Protein AF-0000000081274348 (afdb_homodimer)

Radius of gyration: 19.81 Å; Cα contacts (8 Å, |Δi|>4): 554; chains: 2; bounding box: 50×64×46 Å

Sequence (286 aa):
MADVTTVADDEARIRALIQEWADAVRAKDVNAVMRHYAPDVVVFDVMPPLFVKGAEPYRCNWQDWFDALEGPADFQFVDLHLAVSGDLAYCFSVNRLRARYRDGTKHDAQTRATVCWRKIGGRWLVVHEHASVPMPVPEHAGAMADVTTVADDEARIRALIQEWADAVRAKDVNAVMRHYAPDVVVFDVMPPLFVKGAEPYRCNWQDWFDALEGPADFQFVDLHLAVSGDLAYCFSVNRLRARYRDGTKHDAQTRATVCWRKIGGRWLVVHEHASVPMPVPEHAGA

InterPro domains:
  IPR032710 NTF2-like domain superfamily [SSF54427] (7-134)
  IPR037401 SnoaL-like domain [PF13474] (14-136)

Foldseek 3Di:
DPPPQDQVNVVVVVVVLVVQLQVCQQQLPLVSNLVQADQQAKECDADDDRIDTGSVVVSVVSNVVSVFFPHGKDKDFPDKDKDDDDFKIKMKTKMWIWTAGPVGDTDTDIKIKMWIWGQDPNDIHTRYMYIHDDDDDPPPPDD/DPPPQDQVNVVVVVVVLVVQLQVCQQQLPLVSNLVQADQQAKECDADDDNIDTGSVVVSVVSNVVSVFFPHGKDKDFPDKDKDDDDFKIKMKTKMWIWTAGPVGDTDTDIKIKMWIWGQDPNDIHTRYMYIHDDDDDPPPPDD

Solvent-accessible surface area (backbone atoms only — not comparable to full-atom values): 15265 Å² total; per-residue (Å²): 122,83,77,80,74,48,66,68,53,50,46,53,49,51,54,49,50,51,50,51,37,52,52,19,51,30,66,61,34,60,70,61,39,54,70,44,46,32,69,74,16,40,30,32,44,42,50,67,55,82,58,42,71,23,39,65,64,46,48,51,55,53,47,54,53,51,67,46,34,66,58,65,43,44,74,42,80,75,44,79,46,77,51,66,28,83,50,33,33,41,34,39,31,39,32,40,40,35,40,42,32,67,89,66,52,76,45,78,46,69,37,39,38,40,38,35,33,36,53,56,94,86,35,79,24,32,46,32,38,39,34,33,52,49,49,82,70,79,76,73,77,76,129,123,85,76,79,76,47,66,68,53,51,46,54,50,49,53,49,51,52,51,52,38,51,52,19,52,30,67,61,34,61,71,62,40,54,72,45,46,33,70,74,16,39,31,31,44,42,51,67,55,83,58,42,71,22,41,67,65,46,48,51,55,52,47,54,52,51,67,45,34,65,58,64,42,43,73,42,80,75,43,78,47,78,49,66,28,83,51,33,32,39,33,39,30,39,30,38,42,35,38,43,32,67,89,66,52,75,44,79,45,69,37,40,38,38,38,34,35,36,53,55,95,89,36,79,24,33,47,33,40,39,34,33,52,48,50,84,70,78,77,73,75,76,130

Nearest PDB structures (foldseek):
  3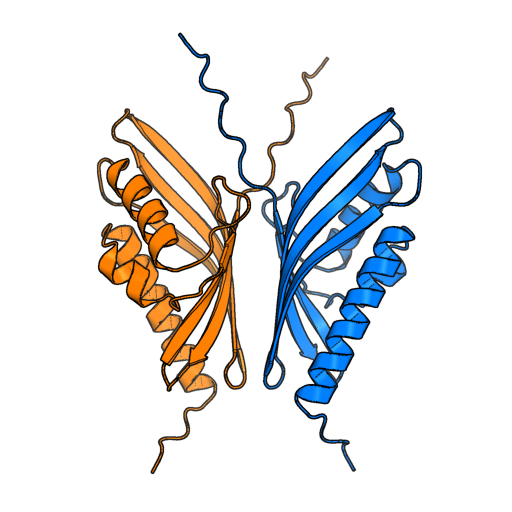f7s-assembly1_A-2  TM=9.231E-01  e=1.515E-13  Pseudomonas putida KT2440
  5ig4-assembly1_F  TM=8.105E-01  e=2.499E-10  Nematostella vectensis
  6of8-assembly1_D-2  TM=8.071E-01  e=8.334E-10  Homo sapiens
  2w2c-assembly1_L  TM=7.654E-01  e=1.126E-09  Homo sapiens
  8uso-assembly1_C  TM=7.515E-01  e=1.617E-09  Homo sapiens

Structure (mmCIF, N/CA/C/O backbone):
data_AF-0000000081274348-model_v1
#
loop_
_entity.id
_entity.type
_entity.pdbx_description
1 polymer 'Ketosteroid isomerase-like protein'
#
loop_
_atom_site.group_PDB
_atom_site.id
_atom_site.type_symbol
_atom_site.label_atom_id
_atom_site.label_alt_id
_atom_site.label_comp_id
_atom_site.label_asym_id
_atom_site.label_entity_id
_atom_site.label_seq_id
_atom_site.pdbx_PDB_ins_code
_atom_site.Cartn_x
_atom_site.Cartn_y
_atom_site.Cartn_z
_atom_site.occupancy
_atom_site.B_iso_or_equiv
_atom_site.auth_seq_id
_atom_site.auth_comp_id
_atom_site.auth_asym_id
_atom_site.auth_atom_id
_atom_site.pdbx_PDB_model_num
ATOM 1 N N . MET A 1 1 ? 11.828 -30.297 -19.594 1 40.38 1 MET A N 1
ATOM 2 C CA . MET A 1 1 ? 10.641 -30.359 -18.75 1 40.38 1 MET A CA 1
ATOM 3 C C . MET A 1 1 ? 10.352 -29.016 -18.094 1 40.38 1 MET A C 1
ATOM 5 O O . MET A 1 1 ? 11.258 -28.375 -17.562 1 40.38 1 MET A O 1
ATOM 9 N N . ALA A 1 2 ? 9.523 -28.281 -18.625 1 49.69 2 ALA A N 1
ATOM 10 C CA . ALA A 1 2 ? 9.273 -26.938 -18.109 1 49.69 2 ALA A CA 1
ATOM 11 C C . ALA A 1 2 ? 9.195 -26.938 -16.578 1 49.69 2 ALA A C 1
ATOM 13 O O . ALA A 1 2 ? 8.422 -27.703 -16 1 49.69 2 ALA A O 1
ATOM 14 N N . ASP A 1 3 ? 10.227 -26.812 -15.883 1 53.28 3 ASP A N 1
ATOM 15 C CA . ASP A 1 3 ? 10.344 -27 -14.438 1 53.28 3 ASP A CA 1
ATOM 16 C C . ASP A 1 3 ? 9.203 -26.297 -13.703 1 53.28 3 ASP A C 1
ATOM 18 O O . ASP A 1 3 ? 9.039 -25.078 -13.812 1 53.28 3 ASP A O 1
ATOM 22 N N . VAL A 1 4 ? 8.109 -27.078 -13.469 1 65.62 4 VAL A N 1
ATOM 23 C CA . VAL A 1 4 ? 6.945 -26.641 -12.711 1 65.62 4 VAL A CA 1
ATOM 24 C C . VAL A 1 4 ? 7.387 -26.094 -11.352 1 65.62 4 VAL A C 1
ATOM 26 O O . VAL A 1 4 ? 7.984 -26.812 -10.547 1 65.62 4 VAL A O 1
ATOM 29 N N . THR A 1 5 ? 7.566 -24.797 -11.242 1 77.31 5 THR A N 1
ATOM 30 C CA . THR A 1 5 ? 7.895 -24.156 -9.977 1 77.31 5 THR A CA 1
ATOM 31 C C . THR A 1 5 ? 6.711 -24.219 -9.016 1 77.31 5 THR A C 1
ATOM 33 O O . THR A 1 5 ? 5.566 -24 -9.406 1 77.31 5 THR A O 1
ATOM 36 N N . THR A 1 6 ? 7.016 -24.766 -7.824 1 87.06 6 THR A N 1
ATOM 37 C CA . THR A 1 6 ? 6.012 -24.844 -6.773 1 87.06 6 THR A CA 1
ATOM 38 C C . THR A 1 6 ? 5.855 -23.484 -6.082 1 87.06 6 THR A C 1
ATOM 40 O O . THR A 1 6 ? 6.672 -22.578 -6.277 1 87.06 6 THR A O 1
ATOM 43 N N . VAL A 1 7 ? 4.797 -23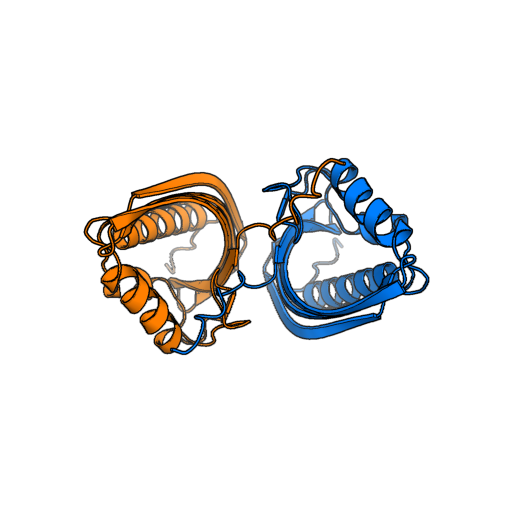.438 -5.32 1 90.31 7 VAL A N 1
ATOM 44 C CA . VAL A 1 7 ? 4.562 -22.234 -4.527 1 90.31 7 VAL A CA 1
ATOM 45 C C . VAL A 1 7 ? 5.73 -22 -3.572 1 90.31 7 VAL A C 1
ATOM 47 O O . VAL A 1 7 ? 6.16 -20.859 -3.365 1 90.31 7 VAL A O 1
ATOM 50 N N . ALA A 1 8 ? 6.27 -23.047 -2.986 1 92.19 8 ALA A N 1
ATOM 51 C CA . ALA A 1 8 ? 7.41 -22.953 -2.078 1 92.19 8 ALA A CA 1
ATOM 52 C C . ALA A 1 8 ? 8.641 -22.422 -2.803 1 92.19 8 ALA A C 1
ATOM 54 O O . ALA A 1 8 ? 9.406 -21.625 -2.242 1 92.19 8 ALA A O 1
ATOM 55 N N . ASP A 1 9 ? 8.805 -22.875 -4.016 1 94.81 9 ASP A N 1
ATOM 56 C CA . ASP A 1 9 ? 9.914 -22.375 -4.824 1 94.81 9 ASP A CA 1
ATOM 57 C C . ASP A 1 9 ? 9.766 -20.891 -5.125 1 94.81 9 ASP A C 1
ATOM 59 O O . ASP A 1 9 ? 10.734 -20.141 -5.023 1 94.81 9 ASP A O 1
ATOM 63 N N . ASP A 1 10 ? 8.602 -20.562 -5.512 1 96.5 10 ASP A N 1
ATOM 64 C CA . ASP A 1 10 ? 8.32 -19.156 -5.828 1 96.5 10 ASP A CA 1
ATOM 65 C C . ASP A 1 10 ? 8.492 -18.266 -4.598 1 96.5 10 ASP A C 1
ATOM 67 O O . ASP A 1 10 ? 9.055 -17.172 -4.691 1 96.5 10 ASP A O 1
ATOM 71 N N . GLU A 1 11 ? 8.008 -18.734 -3.453 1 96.94 11 GLU A N 1
ATOM 72 C CA . GLU A 1 11 ? 8.164 -18 -2.209 1 96.94 11 GLU A CA 1
ATOM 73 C C . GLU A 1 11 ? 9.641 -17.781 -1.873 1 96.94 11 GLU A C 1
ATOM 75 O O . GLU A 1 11 ? 10.047 -16.688 -1.515 1 96.94 11 GLU A O 1
ATOM 80 N N . ALA A 1 12 ? 10.414 -18.812 -1.948 1 97.25 12 ALA A N 1
ATOM 81 C CA . ALA A 1 12 ? 11.844 -18.719 -1.68 1 97.25 12 ALA A CA 1
ATOM 82 C C . ALA A 1 12 ? 12.516 -17.734 -2.635 1 97.25 12 ALA A C 1
ATOM 84 O O . ALA A 1 12 ? 13.375 -16.953 -2.225 1 97.25 12 ALA A O 1
ATOM 85 N N . ARG A 1 13 ? 12.109 -17.828 -3.867 1 97.5 13 ARG A N 1
ATOM 86 C CA . ARG A 1 13 ? 12.688 -16.938 -4.867 1 97.5 13 ARG A CA 1
ATOM 87 C C . ARG A 1 13 ? 12.352 -15.477 -4.566 1 97.5 13 ARG A C 1
ATOM 89 O O . ARG A 1 13 ? 13.227 -14.609 -4.621 1 97.5 13 ARG A O 1
ATOM 96 N N . ILE A 1 14 ? 11.141 -15.188 -4.234 1 98.38 14 ILE A N 1
ATOM 97 C CA . ILE A 1 14 ? 10.719 -13.82 -3.965 1 98.38 14 ILE A CA 1
ATOM 98 C C . ILE A 1 14 ? 11.406 -13.305 -2.699 1 98.38 14 ILE A C 1
ATOM 100 O O . ILE A 1 14 ? 11.836 -12.156 -2.643 1 98.38 14 ILE A O 1
ATOM 104 N N . ARG A 1 15 ? 11.531 -14.172 -1.683 1 97.94 15 ARG A N 1
ATOM 105 C CA . ARG A 1 15 ? 12.242 -13.773 -0.477 1 97.94 15 ARG A CA 1
ATOM 106 C C . ARG A 1 15 ? 13.695 -13.406 -0.795 1 97.94 15 ARG A C 1
ATOM 108 O O . ARG A 1 15 ? 14.227 -12.445 -0.25 1 97.94 15 ARG A O 1
ATOM 115 N N . ALA A 1 16 ? 14.297 -14.172 -1.683 1 98.19 16 ALA A N 1
ATOM 116 C CA . ALA A 1 16 ? 15.656 -13.859 -2.113 1 98.19 16 ALA A CA 1
ATOM 117 C C . ALA A 1 16 ? 15.711 -12.523 -2.848 1 98.19 16 ALA A C 1
ATOM 119 O O . ALA A 1 16 ? 16.625 -11.719 -2.631 1 98.19 16 ALA A O 1
ATOM 120 N N . LEU A 1 17 ? 14.766 -12.289 -3.695 1 98.62 17 LEU A N 1
ATOM 121 C CA . LEU A 1 17 ? 14.695 -11.031 -4.441 1 98.62 17 LEU A CA 1
ATOM 122 C C . LEU A 1 17 ? 14.492 -9.852 -3.504 1 98.62 17 LEU A C 1
ATOM 124 O O . LEU A 1 17 ? 15.07 -8.781 -3.717 1 98.62 17 LEU A O 1
ATOM 128 N N . ILE A 1 18 ? 13.688 -10.055 -2.482 1 98.44 18 ILE A N 1
ATOM 129 C CA . ILE A 1 18 ? 13.453 -9.016 -1.481 1 98.44 18 ILE A CA 1
ATOM 130 C C . ILE A 1 18 ? 14.766 -8.68 -0.781 1 98.44 18 ILE A C 1
ATOM 132 O O . ILE A 1 18 ? 15.102 -7.504 -0.604 1 98.44 18 ILE A O 1
ATOM 136 N N . GLN A 1 19 ? 15.5 -9.656 -0.425 1 97.75 19 GLN A N 1
ATOM 137 C CA . GLN A 1 19 ? 16.781 -9.438 0.237 1 97.75 19 GLN A CA 1
ATOM 138 C C . GLN A 1 19 ? 17.781 -8.766 -0.703 1 97.75 19 GLN A C 1
ATOM 140 O O . GLN A 1 19 ? 18.531 -7.879 -0.291 1 97.75 19 GLN A O 1
ATOM 145 N N . GLU A 1 20 ? 17.797 -9.219 -1.943 1 98.44 20 GLU A N 1
ATOM 146 C CA . GLU A 1 20 ? 18.641 -8.586 -2.941 1 98.44 20 GLU A CA 1
ATOM 147 C C . GLU A 1 20 ? 18.312 -7.102 -3.082 1 98.44 20 GLU A C 1
ATOM 149 O O . GLU A 1 20 ? 19.219 -6.27 -3.221 1 98.44 20 GLU A O 1
ATOM 154 N N . TRP A 1 21 ? 17.078 -6.785 -3.115 1 98.5 21 TRP A N 1
ATOM 155 C CA . TRP A 1 21 ? 16.625 -5.398 -3.197 1 98.5 21 TRP A CA 1
ATOM 156 C C . TRP A 1 21 ? 17.141 -4.59 -2.008 1 98.5 21 TRP A C 1
ATOM 158 O O . TRP A 1 21 ? 17.672 -3.492 -2.18 1 98.5 21 TRP A O 1
ATOM 168 N N . ALA A 1 22 ? 17 -5.117 -0.788 1 97.75 22 ALA A N 1
ATOM 169 C CA . ALA A 1 22 ? 17.438 -4.422 0.416 1 97.75 22 ALA A CA 1
ATOM 170 C C . ALA A 1 22 ? 18.953 -4.195 0.389 1 97.75 22 ALA A C 1
ATOM 172 O O . ALA A 1 22 ? 19.438 -3.127 0.775 1 97.75 22 ALA A O 1
ATOM 173 N N . ASP A 1 23 ? 19.641 -5.199 -0.05 1 97.94 23 ASP A N 1
ATOM 174 C CA . ASP A 1 23 ? 21.078 -5.074 -0.168 1 97.94 23 ASP A CA 1
ATOM 175 C C . ASP A 1 23 ? 21.453 -3.971 -1.154 1 97.94 23 ASP A C 1
ATOM 177 O O . ASP A 1 23 ? 22.406 -3.215 -0.916 1 97.94 23 ASP A O 1
ATOM 181 N N . ALA A 1 24 ? 20.766 -3.92 -2.27 1 98.12 24 ALA A N 1
ATOM 182 C CA . ALA A 1 24 ? 21 -2.885 -3.27 1 98.12 24 ALA A CA 1
ATOM 183 C C . ALA A 1 24 ? 20.734 -1.495 -2.695 1 98.12 24 ALA A C 1
ATOM 185 O O . ALA A 1 24 ? 21.469 -0.55 -2.973 1 98.12 24 ALA A O 1
ATOM 186 N N . VAL A 1 25 ? 19.703 -1.347 -1.911 1 97.44 25 VAL A N 1
ATOM 187 C CA . VAL A 1 25 ? 19.359 -0.082 -1.267 1 97.44 25 VAL A CA 1
ATOM 188 C C . VAL A 1 25 ? 20.469 0.319 -0.296 1 97.44 25 VAL A C 1
ATOM 190 O O . VAL A 1 25 ? 20.938 1.461 -0.314 1 97.44 25 VAL A O 1
ATOM 193 N N . ARG A 1 26 ? 20.875 -0.605 0.513 1 97 26 ARG A N 1
ATOM 194 C CA . ARG A 1 26 ? 21.938 -0.334 1.483 1 97 26 ARG A CA 1
ATOM 195 C C . ARG A 1 26 ? 23.219 0.088 0.788 1 97 26 ARG A C 1
ATOM 197 O O . ARG A 1 26 ? 23.953 0.935 1.296 1 97 26 ARG A O 1
ATOM 204 N N . ALA A 1 27 ? 23.484 -0.4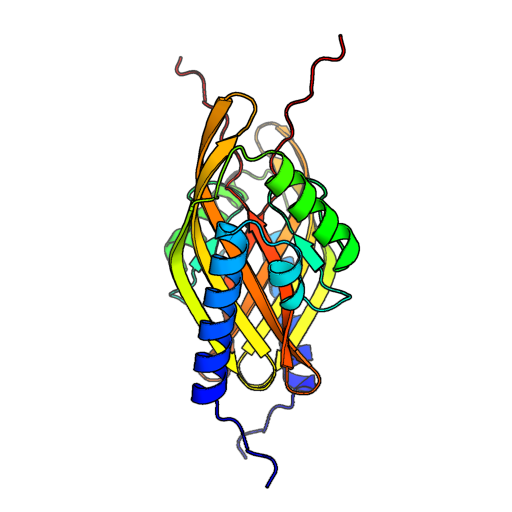32 -0.354 1 96.44 27 ALA A N 1
ATOM 205 C CA . ALA A 1 27 ? 24.688 -0.158 -1.124 1 96.44 27 ALA A CA 1
ATOM 206 C C . ALA A 1 27 ? 24.516 1.085 -1.993 1 96.44 27 ALA A C 1
ATOM 208 O O . ALA A 1 27 ? 25.453 1.508 -2.674 1 96.44 27 ALA A O 1
ATOM 209 N N . LYS A 1 28 ? 23.344 1.592 -2.043 1 96.69 28 LYS A N 1
ATOM 210 C CA . LYS A 1 28 ? 23 2.725 -2.895 1 96.69 28 LYS A CA 1
ATOM 211 C C . LYS A 1 28 ? 23.281 2.418 -4.363 1 96.69 28 LYS A C 1
ATOM 213 O O . LYS A 1 28 ? 23.859 3.244 -5.074 1 96.69 28 LYS A O 1
ATOM 218 N N . ASP A 1 29 ? 22.984 1.235 -4.75 1 97.62 29 ASP A N 1
ATOM 219 C CA . ASP A 1 29 ? 23.156 0.79 -6.129 1 97.62 29 ASP A CA 1
ATOM 220 C C . ASP A 1 29 ? 21.828 0.871 -6.895 1 97.62 29 ASP A C 1
ATOM 222 O O . ASP A 1 29 ? 21.078 -0.099 -6.938 1 97.62 29 ASP A O 1
ATOM 226 N N . VAL A 1 30 ? 21.672 1.986 -7.582 1 98.06 30 VAL A N 1
ATOM 227 C CA . VAL A 1 30 ? 20.375 2.258 -8.211 1 98.06 30 VAL A CA 1
ATOM 228 C C . VAL A 1 30 ? 20.125 1.243 -9.32 1 98.06 30 VAL A C 1
ATOM 230 O O . VAL A 1 30 ? 18.984 0.827 -9.547 1 98.06 30 VAL A O 1
ATOM 233 N N . ASN A 1 31 ? 21.109 0.865 -10.047 1 98.31 31 ASN A N 1
ATOM 234 C CA . ASN A 1 31 ? 20.938 -0.137 -11.094 1 98.31 31 ASN A CA 1
ATOM 235 C C . ASN A 1 31 ? 20.422 -1.456 -10.531 1 98.31 31 ASN A C 1
ATOM 237 O O . ASN A 1 31 ? 19.516 -2.061 -11.086 1 98.31 31 ASN A O 1
ATOM 241 N N . ALA A 1 32 ? 20.984 -1.911 -9.477 1 98.38 32 ALA A N 1
ATOM 242 C CA . ALA A 1 32 ? 20.562 -3.158 -8.844 1 98.38 32 ALA A CA 1
ATOM 243 C C . ALA A 1 32 ? 19.141 -3.045 -8.289 1 98.38 32 ALA A C 1
ATOM 245 O O . ALA A 1 32 ? 18.375 -3.998 -8.367 1 98.38 32 ALA A O 1
ATOM 246 N N . VAL A 1 33 ? 18.828 -1.881 -7.73 1 98.56 33 VAL A N 1
ATOM 247 C CA . VAL A 1 33 ? 17.469 -1.652 -7.219 1 98.56 33 VAL A CA 1
ATOM 248 C C . VAL A 1 33 ? 16.469 -1.779 -8.352 1 98.56 33 VAL A C 1
ATOM 250 O O . VAL A 1 33 ? 15.469 -2.498 -8.227 1 98.56 33 VAL A O 1
ATOM 253 N N . MET A 1 34 ? 16.766 -1.188 -9.469 1 98.56 34 MET A N 1
ATOM 254 C CA . MET A 1 34 ? 15.773 -1.021 -10.531 1 98.56 34 MET A CA 1
ATOM 255 C C . MET A 1 34 ? 15.547 -2.336 -11.266 1 98.56 34 MET A C 1
ATOM 257 O O . MET A 1 34 ? 14.547 -2.484 -11.977 1 98.56 34 MET A O 1
ATOM 261 N N . ARG A 1 35 ? 16.375 -3.355 -11.117 1 97.94 35 ARG A N 1
ATOM 262 C CA . ARG A 1 35 ? 16.219 -4.656 -11.766 1 97.94 35 ARG A CA 1
ATOM 263 C C . ARG A 1 35 ? 14.984 -5.387 -11.258 1 97.94 35 ARG A C 1
ATOM 265 O O . ARG A 1 35 ? 14.539 -6.363 -11.867 1 97.94 35 ARG A O 1
ATOM 272 N N . HIS A 1 36 ? 14.492 -4.93 -10.203 1 98.62 36 HIS A N 1
ATOM 273 C CA . HIS A 1 36 ? 13.398 -5.641 -9.547 1 98.62 36 HIS A CA 1
ATOM 274 C C . HIS A 1 36 ? 12.047 -5.172 -10.07 1 98.62 36 HIS A C 1
ATOM 276 O O . HIS A 1 36 ? 11.023 -5.812 -9.82 1 98.62 36 HIS A O 1
ATOM 282 N N . TYR A 1 37 ? 12.031 -4.086 -10.844 1 98.81 37 TYR A N 1
ATOM 283 C CA . TYR A 1 37 ? 10.766 -3.453 -11.195 1 98.81 37 TYR A CA 1
ATOM 284 C C . TYR A 1 37 ? 10.406 -3.719 -12.648 1 98.81 37 TYR A C 1
ATOM 286 O O . TYR A 1 37 ? 11.273 -3.713 -13.523 1 98.81 37 TYR A O 1
ATOM 294 N N . ALA A 1 38 ? 9.109 -3.979 -12.914 1 98.75 38 ALA A N 1
ATOM 295 C CA . ALA A 1 38 ? 8.594 -3.988 -14.289 1 98.75 38 ALA A CA 1
ATOM 296 C C . ALA A 1 38 ? 8.711 -2.607 -14.922 1 98.75 38 ALA A C 1
ATOM 298 O O . ALA A 1 38 ? 8.609 -1.589 -14.234 1 98.75 38 ALA A O 1
ATOM 299 N N . PRO A 1 39 ? 8.859 -2.51 -16.25 1 97.94 39 PRO A N 1
ATOM 300 C CA . PRO A 1 39 ? 9.016 -1.215 -16.922 1 97.94 39 PRO A CA 1
ATOM 301 C C . PRO A 1 39 ? 7.828 -0.284 -16.688 1 97.94 39 PRO A C 1
ATOM 303 O O . PRO A 1 39 ? 7.992 0.938 -16.672 1 97.94 39 PRO A O 1
ATOM 306 N N . ASP A 1 40 ? 6.617 -0.813 -16.484 1 97.81 40 ASP A N 1
ATOM 307 C CA . ASP A 1 40 ? 5.41 -0.003 -16.328 1 97.81 40 ASP A CA 1
ATOM 308 C C . ASP A 1 40 ? 4.945 0.028 -14.875 1 97.81 40 ASP A C 1
ATOM 310 O O . ASP A 1 40 ? 3.76 0.22 -14.602 1 97.81 40 ASP A O 1
ATOM 314 N N . VAL A 1 41 ? 5.852 -0.178 -13.961 1 98.56 41 VAL A N 1
ATOM 315 C CA . VAL A 1 41 ? 5.547 -0.178 -12.539 1 98.56 41 VAL A CA 1
ATOM 316 C C . VAL A 1 41 ? 4.816 1.11 -12.164 1 98.56 41 VAL A C 1
ATOM 318 O O . VAL A 1 41 ? 5.094 2.174 -12.727 1 98.56 41 VAL A O 1
ATOM 321 N N . VAL A 1 42 ? 3.846 1.02 -11.297 1 98.69 42 VAL A N 1
ATOM 322 C CA . VAL A 1 42 ? 3.189 2.162 -10.672 1 98.69 42 VAL A CA 1
ATOM 323 C C . VAL A 1 42 ? 3.572 2.234 -9.195 1 98.69 42 VAL A C 1
ATOM 325 O O . VAL A 1 42 ? 3.379 1.272 -8.445 1 98.69 42 VAL A O 1
ATOM 328 N N . VAL A 1 43 ? 4.078 3.402 -8.781 1 98.75 43 VAL A N 1
ATOM 329 C CA . VAL A 1 43 ? 4.625 3.508 -7.43 1 98.75 43 VAL A CA 1
ATOM 330 C C . VAL A 1 43 ? 3.93 4.641 -6.676 1 98.75 43 VAL A C 1
ATOM 332 O O . VAL A 1 43 ? 3.781 5.746 -7.203 1 98.75 43 VAL A O 1
ATOM 335 N N . PHE A 1 44 ? 3.381 4.312 -5.543 1 98.69 44 PHE A N 1
ATOM 336 C CA . PHE A 1 44 ? 2.982 5.285 -4.535 1 98.69 44 PHE A CA 1
ATOM 337 C C . PHE A 1 44 ? 4.109 5.52 -3.533 1 98.69 44 PHE A C 1
ATOM 339 O O . PHE A 1 44 ? 4.191 4.832 -2.514 1 98.69 44 PHE A O 1
ATOM 346 N N . ASP A 1 45 ? 4.973 6.488 -3.799 1 97.88 45 ASP A N 1
ATOM 347 C CA . ASP A 1 45 ? 6.164 6.738 -2.992 1 97.88 45 ASP A CA 1
ATOM 348 C C . ASP A 1 45 ? 5.828 7.574 -1.761 1 97.88 45 ASP A C 1
ATOM 350 O O . ASP A 1 45 ? 4.734 8.141 -1.667 1 97.88 45 ASP A O 1
ATOM 354 N N . VAL A 1 46 ? 6.797 7.594 -0.813 1 96.38 46 VAL A N 1
ATOM 355 C CA . VAL A 1 46 ? 6.629 8.359 0.415 1 96.38 46 VAL A CA 1
ATOM 356 C C . VAL A 1 46 ? 6.469 9.844 0.081 1 96.38 46 VAL A C 1
ATOM 358 O O . VAL A 1 46 ? 5.574 10.508 0.603 1 96.38 46 VAL A O 1
ATOM 361 N N . MET A 1 47 ? 7.367 10.328 -0.771 1 93.38 47 MET A N 1
ATOM 362 C CA . MET A 1 47 ? 7.383 11.734 -1.163 1 93.38 47 MET A CA 1
ATOM 363 C C . MET A 1 47 ? 6.496 11.969 -2.381 1 93.38 47 MET A C 1
ATOM 365 O O . MET A 1 47 ? 6.285 11.062 -3.186 1 93.38 47 MET A O 1
ATOM 369 N N . PRO A 1 48 ? 6.016 13.234 -2.459 1 94.5 48 PRO A N 1
ATOM 370 C CA . PRO A 1 48 ? 5.301 13.547 -3.697 1 94.5 48 PRO A CA 1
ATOM 371 C C . PRO A 1 48 ? 6.094 13.18 -4.949 1 94.5 48 PRO A C 1
ATOM 373 O O . PRO A 1 48 ? 7.32 13.039 -4.887 1 94.5 48 PRO A O 1
ATOM 376 N N . PRO A 1 49 ? 5.391 12.914 -6.102 1 95.19 49 PRO A N 1
ATOM 377 C CA . PRO A 1 49 ? 3.98 13.188 -6.383 1 95.19 49 PRO A CA 1
ATOM 378 C C . PRO A 1 49 ? 3.053 12.094 -5.859 1 95.19 49 PRO A C 1
ATOM 380 O O . PRO A 1 49 ? 3.486 11.227 -5.098 1 95.19 49 PRO A O 1
ATOM 383 N N . LEU A 1 50 ? 1.75 12.258 -6.234 1 95.56 50 LEU A N 1
ATOM 384 C CA . LEU A 1 50 ? 0.729 11.297 -5.828 1 95.56 50 LEU A CA 1
ATOM 385 C C . LEU A 1 50 ? 1.102 9.883 -6.266 1 95.56 50 LEU A C 1
ATOM 387 O O . LEU A 1 50 ? 0.896 8.922 -5.523 1 95.56 50 LEU A O 1
ATOM 391 N N . PHE A 1 51 ? 1.606 9.766 -7.414 1 96.19 51 PHE A N 1
ATOM 392 C CA . PHE A 1 51 ? 2.135 8.492 -7.898 1 96.19 51 PHE A CA 1
ATOM 393 C C . PHE A 1 51 ? 3.182 8.719 -8.984 1 96.19 51 PHE A C 1
ATOM 395 O O . PHE A 1 51 ? 3.277 9.812 -9.539 1 96.19 51 PHE A O 1
ATOM 402 N N . VAL A 1 52 ? 4.035 7.727 -9.141 1 97.44 52 VAL A N 1
ATOM 403 C CA . VAL A 1 52 ? 5.02 7.656 -10.211 1 97.44 52 VAL A CA 1
ATOM 404 C C . VAL A 1 52 ? 4.707 6.473 -11.125 1 97.44 52 VAL A C 1
ATOM 406 O O . VAL A 1 52 ? 4.469 5.359 -10.648 1 97.44 52 VAL A O 1
ATOM 409 N N . LYS A 1 53 ? 4.707 6.777 -12.414 1 97.62 53 LYS A N 1
ATOM 410 C CA . LYS A 1 53 ? 4.461 5.711 -13.391 1 97.62 53 LYS A CA 1
ATOM 411 C C . LYS A 1 53 ? 5.703 5.434 -14.227 1 97.62 53 LYS A C 1
ATOM 413 O O . LYS A 1 53 ? 6.246 6.34 -14.859 1 97.62 53 LYS A O 1
ATOM 418 N N . GLY A 1 54 ? 6.09 4.148 -14.156 1 98.38 54 GLY A N 1
ATOM 419 C CA . GLY A 1 54 ? 7.211 3.721 -14.977 1 98.38 54 GLY A CA 1
ATOM 420 C C . GLY A 1 54 ? 8.508 3.604 -14.195 1 98.38 54 GLY A C 1
ATOM 421 O O . GLY A 1 54 ? 8.758 4.387 -13.281 1 98.38 54 GLY A O 1
ATOM 422 N N . ALA A 1 55 ? 9.352 2.67 -14.664 1 98.06 55 ALA A N 1
ATOM 423 C CA . ALA A 1 55 ? 10.617 2.385 -13.984 1 98.06 55 ALA A CA 1
ATOM 424 C C . ALA A 1 55 ? 11.594 3.549 -14.125 1 98.06 55 ALA A C 1
ATOM 426 O O . ALA A 1 55 ? 12.336 3.861 -13.195 1 98.06 55 ALA A O 1
ATOM 427 N N . GLU A 1 56 ? 11.578 4.215 -15.203 1 97.38 56 GLU A N 1
ATOM 428 C CA . GLU A 1 56 ? 12.57 5.254 -15.445 1 97.38 56 GLU A CA 1
ATOM 429 C C . GLU A 1 56 ? 12.336 6.469 -14.555 1 97.38 56 GLU A C 1
ATOM 431 O O . GLU A 1 56 ? 13.25 6.93 -13.867 1 97.38 56 GLU A O 1
ATOM 436 N N . PRO A 1 57 ? 11.086 6.969 -14.586 1 97.81 57 PRO A N 1
ATOM 437 C CA . PRO A 1 57 ? 10.859 8.047 -13.625 1 97.81 57 PRO A CA 1
ATOM 438 C C . PRO A 1 57 ? 11.148 7.629 -12.188 1 97.81 57 PRO A C 1
ATOM 440 O O . PRO A 1 57 ? 11.672 8.422 -11.398 1 97.81 57 PRO A O 1
ATOM 443 N N . TYR A 1 58 ? 10.914 6.449 -11.844 1 98 58 TYR A N 1
ATOM 444 C CA . TYR A 1 58 ? 11.148 5.98 -10.484 1 98 58 TYR A CA 1
ATOM 445 C C . TYR A 1 58 ? 12.633 5.879 -10.188 1 98 58 TYR A C 1
ATOM 447 O O . TYR A 1 58 ? 13.07 6.125 -9.055 1 98 58 TYR A O 1
ATOM 455 N N . ARG A 1 59 ? 13.352 5.488 -11.188 1 98.25 59 ARG A N 1
ATOM 456 C CA . ARG A 1 59 ? 14.805 5.48 -11.07 1 98.25 59 ARG A CA 1
ATOM 457 C C . ARG A 1 59 ? 15.32 6.84 -10.609 1 98.25 59 ARG A C 1
ATOM 459 O O . ARG A 1 59 ? 16.234 6.918 -9.773 1 98.25 59 ARG A O 1
ATOM 466 N N . CYS A 1 60 ? 14.758 7.863 -11.156 1 97.38 60 CYS A N 1
ATOM 467 C CA . CYS A 1 60 ? 15.18 9.219 -10.812 1 97.38 60 CYS A CA 1
ATOM 468 C C . CYS A 1 60 ? 14.938 9.508 -9.336 1 97.38 60 CYS A C 1
ATOM 470 O O . CYS A 1 60 ? 15.758 10.148 -8.68 1 97.38 60 CYS A O 1
ATOM 472 N N . ASN A 1 61 ? 13.797 9.07 -8.805 1 96.19 61 ASN A N 1
ATOM 473 C CA . ASN A 1 61 ? 13.531 9.219 -7.383 1 96.19 61 ASN A CA 1
ATOM 474 C C . ASN A 1 61 ? 14.609 8.562 -6.535 1 96.19 61 ASN A C 1
ATOM 476 O O . ASN A 1 61 ? 15.109 9.156 -5.574 1 96.19 61 ASN A O 1
ATOM 480 N N . TRP A 1 62 ? 14.938 7.359 -6.871 1 96.75 62 TRP A N 1
ATOM 481 C CA . TRP A 1 62 ? 15.961 6.617 -6.141 1 96.75 62 TRP A CA 1
ATOM 482 C C . TRP A 1 62 ? 17.312 7.328 -6.219 1 96.75 62 TRP A C 1
ATOM 484 O O . TRP A 1 62 ? 18 7.484 -5.203 1 96.75 62 TRP A O 1
ATOM 494 N N . GLN A 1 63 ? 17.672 7.734 -7.422 1 97.12 63 GLN A N 1
ATOM 495 C CA . GLN A 1 63 ? 18.953 8.391 -7.613 1 97.12 63 GLN A CA 1
ATOM 496 C C . GLN A 1 63 ? 19.047 9.68 -6.801 1 97.12 63 GLN A C 1
ATOM 498 O O . GLN A 1 63 ? 20.062 9.945 -6.16 1 97.12 63 GLN A O 1
ATOM 503 N N . ASP A 1 64 ? 18.016 10.438 -6.855 1 95.38 64 ASP A N 1
ATOM 504 C CA . ASP A 1 64 ? 17.969 11.688 -6.098 1 95.38 64 ASP A CA 1
ATOM 505 C C . ASP A 1 64 ? 18.156 11.422 -4.602 1 95.38 64 ASP A C 1
ATOM 507 O O . ASP A 1 64 ? 18.891 12.141 -3.924 1 95.38 64 ASP A O 1
ATOM 511 N N . TRP A 1 65 ? 17.484 10.469 -4.07 1 94.44 65 TRP A N 1
ATOM 512 C CA . TRP A 1 65 ? 17.594 10.141 -2.65 1 94.44 65 TRP A CA 1
ATOM 513 C C . TRP A 1 65 ? 19 9.656 -2.311 1 94.44 65 TRP A C 1
ATOM 515 O O . TRP A 1 65 ? 19.594 10.094 -1.326 1 94.44 65 TRP A O 1
ATOM 525 N N . PHE A 1 66 ? 19.516 8.773 -3.104 1 96.5 66 PHE A N 1
ATOM 526 C CA . PHE A 1 66 ? 20.859 8.258 -2.875 1 96.5 66 PHE A CA 1
ATOM 527 C C . PHE A 1 66 ? 21.891 9.383 -2.912 1 96.5 66 PHE A C 1
ATOM 529 O O . PHE A 1 66 ? 22.844 9.391 -2.129 1 96.5 66 PHE A O 1
ATOM 536 N N . ASP A 1 67 ? 21.672 10.305 -3.814 1 96 67 ASP A N 1
ATOM 537 C CA . ASP A 1 67 ? 22.594 11.438 -3.945 1 96 67 ASP A CA 1
ATOM 538 C C . ASP A 1 67 ? 22.547 12.32 -2.703 1 96 67 ASP A C 1
ATOM 540 O O . ASP A 1 67 ? 23.547 12.969 -2.369 1 96 67 ASP A O 1
ATOM 544 N N . ALA A 1 68 ? 21.453 12.328 -2.066 1 94.81 68 ALA A N 1
ATOM 545 C CA . ALA A 1 68 ? 21.297 13.172 -0.886 1 94.81 68 ALA A CA 1
ATOM 546 C C . ALA A 1 68 ? 21.938 12.531 0.342 1 94.81 68 ALA A C 1
ATOM 548 O O . ALA A 1 68 ? 22.141 13.203 1.357 1 94.81 68 ALA A O 1
ATOM 549 N N . LEU A 1 69 ? 22.266 11.336 0.287 1 95.5 69 LEU A N 1
ATOM 550 C CA . LEU A 1 69 ? 22.797 10.602 1.435 1 95.5 69 LEU A CA 1
ATOM 551 C C . LEU A 1 69 ? 24.312 10.781 1.543 1 95.5 69 LEU A C 1
ATOM 553 O O . LEU A 1 69 ? 25.016 10.805 0.528 1 95.5 69 LEU A O 1
ATOM 557 N N . GLU A 1 70 ? 24.922 10.922 2.711 1 93.5 70 GLU A N 1
ATOM 558 C CA . GLU A 1 70 ? 26.344 11 2.965 1 93.5 70 GLU A CA 1
ATOM 559 C C . GLU A 1 70 ? 26.984 9.617 2.949 1 93.5 70 GLU A C 1
ATOM 561 O O . GLU A 1 70 ? 28.156 9.469 2.574 1 93.5 70 GLU A O 1
ATOM 566 N N . GLY A 1 71 ? 26.344 8.555 3.17 1 90.75 71 GLY A N 1
ATOM 567 C CA . GLY A 1 71 ? 26.828 7.188 3.273 1 90.75 71 GLY A CA 1
ATOM 568 C C . GLY A 1 71 ? 25.75 6.156 3.012 1 90.75 71 GLY A C 1
ATOM 569 O O . GLY A 1 71 ? 24.703 6.469 2.42 1 90.75 71 GLY A O 1
ATOM 570 N N . PRO A 1 72 ? 26.172 5 3.424 1 91.56 72 PRO A N 1
ATOM 571 C CA . PRO A 1 72 ? 25.188 3.939 3.195 1 91.56 72 PRO A CA 1
ATOM 572 C C . PRO A 1 72 ? 23.891 4.156 3.979 1 91.56 72 PRO A C 1
ATOM 574 O O . PRO A 1 72 ? 23.906 4.801 5.031 1 91.56 72 PRO A O 1
ATOM 577 N N . ALA A 1 73 ? 22.859 3.713 3.375 1 90.75 73 ALA A N 1
ATOM 578 C CA . ALA A 1 73 ? 21.578 3.668 4.094 1 90.75 73 ALA A CA 1
ATOM 579 C C . ALA A 1 73 ? 21.484 2.412 4.957 1 90.75 73 ALA A C 1
ATOM 581 O O . ALA A 1 73 ? 22.078 1.379 4.629 1 90.75 73 ALA A O 1
ATOM 582 N N . ASP A 1 74 ? 20.875 2.584 6.062 1 93.25 74 ASP A N 1
ATOM 583 C CA . ASP A 1 74 ? 20.516 1.434 6.883 1 93.25 74 ASP A CA 1
ATOM 584 C C . ASP A 1 74 ? 19.031 1.106 6.75 1 93.25 74 ASP A C 1
ATOM 586 O O . ASP A 1 74 ? 18.172 1.878 7.195 1 93.25 74 ASP A O 1
ATOM 590 N N . PHE A 1 75 ? 18.766 0.003 6.195 1 95.62 75 PHE A N 1
ATOM 591 C CA . PHE A 1 75 ? 17.406 -0.433 5.93 1 95.62 75 PHE A CA 1
ATOM 592 C C . PHE A 1 75 ? 17.141 -1.812 6.527 1 95.62 75 PHE A C 1
ATOM 594 O O . PHE A 1 75 ? 17.906 -2.752 6.277 1 95.62 75 PHE A O 1
ATOM 601 N N . GLN A 1 76 ? 16.031 -1.936 7.281 1 96.12 76 GLN A N 1
ATOM 602 C CA . GLN A 1 76 ? 15.672 -3.201 7.914 1 96.12 76 GLN A CA 1
ATOM 603 C C . GLN A 1 76 ? 14.172 -3.469 7.805 1 96.12 76 GLN A C 1
ATOM 605 O O . GLN A 1 76 ? 13.359 -2.566 8.008 1 96.12 76 GLN A O 1
ATOM 610 N N . PHE A 1 77 ? 13.914 -4.676 7.453 1 96.19 77 PHE A N 1
ATOM 611 C CA . PHE A 1 77 ? 12.531 -5.129 7.602 1 96.19 77 PHE A CA 1
ATOM 612 C C . PHE A 1 77 ? 12.227 -5.445 9.062 1 96.19 77 PHE A C 1
ATOM 614 O O . PHE A 1 77 ? 12.977 -6.168 9.719 1 96.19 77 PHE A O 1
ATOM 621 N N . VAL A 1 78 ? 11.25 -4.93 9.656 1 90.94 78 VAL A N 1
ATOM 622 C CA . VAL A 1 78 ? 10.836 -5.211 11.023 1 90.94 78 VAL A CA 1
ATOM 623 C C . VAL A 1 78 ? 9.789 -6.32 11.031 1 90.94 78 VAL A C 1
ATOM 625 O O . VAL A 1 78 ? 9.852 -7.238 11.852 1 90.94 78 VAL A O 1
ATOM 628 N N . ASP A 1 79 ? 8.828 -6.328 10.164 1 90.75 79 ASP A N 1
ATOM 629 C CA . ASP A 1 79 ? 7.781 -7.328 9.969 1 90.75 79 ASP A CA 1
ATOM 630 C C . ASP A 1 79 ? 7.414 -7.465 8.492 1 90.75 79 ASP A C 1
ATOM 632 O O . ASP A 1 79 ? 6.922 -6.512 7.883 1 90.75 79 ASP A O 1
ATOM 636 N N . LEU A 1 80 ? 7.77 -8.664 7.988 1 96.62 80 LEU A N 1
ATOM 637 C CA . LEU A 1 80 ? 7.52 -8.898 6.566 1 96.62 80 LEU A CA 1
ATOM 638 C C . LEU A 1 80 ? 6.562 -10.07 6.371 1 96.62 80 LEU A C 1
ATOM 640 O O . LEU A 1 80 ? 6.805 -11.164 6.875 1 96.62 80 LEU A O 1
ATOM 644 N N . HIS A 1 81 ? 5.477 -9.82 5.727 1 98.06 81 HIS A N 1
ATOM 645 C CA . HIS A 1 81 ? 4.508 -10.836 5.316 1 98.06 81 HIS A CA 1
ATOM 646 C C . HIS A 1 81 ? 4.531 -11.039 3.807 1 98.06 81 HIS A C 1
ATOM 648 O O . HIS A 1 81 ? 4.555 -10.07 3.041 1 98.06 81 HIS A O 1
ATOM 654 N N . LEU A 1 82 ? 4.594 -12.289 3.416 1 98.56 82 LEU A N 1
ATOM 655 C CA . LEU A 1 82 ? 4.637 -12.625 1.996 1 98.56 82 LEU A CA 1
ATOM 656 C C . LEU A 1 82 ? 3.58 -13.672 1.653 1 98.56 82 LEU A C 1
ATOM 658 O O . LEU A 1 82 ? 3.396 -14.641 2.395 1 98.56 82 LEU A O 1
ATOM 662 N N . ALA A 1 83 ? 2.848 -13.461 0.599 1 98.56 83 ALA A N 1
ATOM 663 C CA . ALA A 1 83 ? 1.927 -14.445 0.038 1 98.56 83 ALA A CA 1
ATOM 664 C C . ALA A 1 83 ? 2.168 -14.633 -1.456 1 98.56 83 ALA A C 1
ATOM 666 O O . ALA A 1 83 ? 2.406 -13.664 -2.18 1 98.56 83 ALA A O 1
ATOM 667 N N . VAL A 1 84 ? 2.139 -15.82 -1.898 1 98 84 VAL A N 1
ATOM 668 C CA . VAL A 1 84 ? 2.381 -16.172 -3.293 1 98 84 VAL A CA 1
ATOM 669 C C . VAL A 1 84 ? 1.322 -17.172 -3.766 1 98 84 VAL A C 1
ATOM 671 O O . VAL A 1 84 ? 0.95 -18.078 -3.029 1 98 84 VAL A O 1
ATOM 674 N N . SER A 1 85 ? 0.742 -17 -4.922 1 96.44 85 SER A N 1
ATOM 675 C CA . SER A 1 85 ? -0.186 -17.922 -5.566 1 96.44 85 SER A CA 1
ATOM 676 C C . SER A 1 85 ? -0.223 -17.703 -7.074 1 96.44 85 SER A C 1
ATOM 678 O O . SER A 1 85 ? -0.47 -16.594 -7.539 1 96.44 85 SER A O 1
ATOM 680 N N . GLY A 1 86 ? 0.013 -18.797 -7.828 1 94.75 86 GLY A N 1
ATOM 681 C CA . GLY A 1 86 ? 0.054 -18.641 -9.273 1 94.75 86 GLY A CA 1
ATOM 682 C C . GLY A 1 86 ? 1.125 -17.672 -9.742 1 94.75 86 GLY A C 1
ATOM 683 O O . GLY A 1 86 ? 2.297 -17.828 -9.391 1 94.75 86 GLY A O 1
ATOM 684 N N . ASP A 1 87 ? 0.655 -16.641 -10.492 1 97.19 87 ASP A N 1
ATOM 685 C CA . ASP A 1 87 ? 1.621 -15.688 -11.023 1 97.19 87 ASP A CA 1
ATOM 686 C C . ASP A 1 87 ? 1.548 -14.352 -10.281 1 97.19 87 ASP A C 1
ATOM 688 O O . ASP A 1 87 ? 2.041 -13.336 -10.773 1 97.19 87 ASP A O 1
ATOM 692 N N . LEU A 1 88 ? 0.936 -14.406 -9.133 1 98.31 88 LEU A N 1
ATOM 693 C CA . LEU A 1 88 ? 0.87 -13.203 -8.312 1 98.31 88 LEU A CA 1
ATOM 694 C C . LEU A 1 88 ? 1.528 -13.438 -6.957 1 98.31 88 LEU A C 1
ATOM 696 O O . LEU A 1 88 ? 1.562 -14.562 -6.465 1 98.31 88 LEU A O 1
ATOM 700 N N . ALA A 1 89 ? 2.008 -12.414 -6.445 1 98.81 89 ALA A N 1
ATOM 701 C CA . ALA A 1 89 ? 2.463 -12.344 -5.059 1 98.81 89 ALA A CA 1
ATOM 702 C C . ALA A 1 89 ? 2.338 -10.93 -4.512 1 98.81 89 ALA A C 1
ATOM 704 O O . ALA A 1 89 ? 2.287 -9.961 -5.273 1 98.81 89 ALA A O 1
ATOM 705 N N . TYR A 1 90 ? 2.205 -10.805 -3.254 1 98.94 90 TYR A N 1
ATOM 706 C CA . TYR A 1 90 ? 2.361 -9.516 -2.578 1 98.94 90 TYR A CA 1
ATOM 707 C C . TYR A 1 90 ? 3.109 -9.688 -1.261 1 98.94 90 TYR A C 1
ATOM 709 O O . TYR A 1 90 ? 3.139 -10.773 -0.689 1 98.94 90 TYR A O 1
ATOM 717 N N . CYS A 1 91 ? 3.709 -8.656 -0.801 1 98.75 91 CYS A N 1
ATOM 718 C CA . CYS A 1 91 ? 4.27 -8.594 0.544 1 98.75 91 CYS A CA 1
ATOM 719 C C . CYS A 1 91 ? 4.055 -7.219 1.164 1 98.75 91 CYS A C 1
ATOM 721 O O . CYS A 1 91 ? 3.844 -6.238 0.449 1 98.75 91 CYS A O 1
ATOM 723 N N . PHE A 1 92 ? 4 -7.148 2.393 1 98.75 92 PHE A N 1
ATOM 724 C CA . PHE A 1 92 ? 3.918 -5.898 3.143 1 98.75 92 PHE A CA 1
ATOM 725 C C . PHE A 1 92 ? 4.746 -5.98 4.418 1 98.75 92 PHE A C 1
ATOM 727 O O . PHE A 1 92 ? 4.934 -7.062 4.977 1 98.75 92 PHE A O 1
ATOM 734 N N . SER A 1 93 ? 5.254 -4.828 4.801 1 98.38 93 SER A N 1
ATOM 735 C CA . SER A 1 93 ? 6.176 -4.777 5.93 1 98.38 93 SER A CA 1
ATOM 736 C C . SER A 1 93 ? 6.207 -3.391 6.559 1 98.38 93 SER A C 1
ATOM 738 O O . SER A 1 93 ? 5.844 -2.404 5.914 1 98.38 93 SER A O 1
ATOM 740 N N . VAL A 1 94 ? 6.512 -3.404 7.766 1 97.75 94 VAL A N 1
ATOM 741 C CA . VAL A 1 94 ? 7.062 -2.213 8.406 1 97.75 94 VAL A CA 1
ATOM 742 C C . VAL A 1 94 ? 8.586 -2.24 8.32 1 97.75 94 VAL A C 1
ATOM 744 O O . VAL A 1 94 ? 9.211 -3.285 8.531 1 97.75 94 VAL A O 1
ATOM 747 N N . ASN A 1 95 ? 9.086 -1.08 7.969 1 97.69 95 ASN A N 1
ATOM 748 C CA . ASN A 1 95 ? 10.523 -0.986 7.766 1 97.69 95 ASN A CA 1
ATOM 749 C C . ASN A 1 95 ? 11.141 0.112 8.625 1 97.69 95 ASN A C 1
ATOM 751 O O . ASN A 1 95 ? 10.461 1.067 9.008 1 97.69 95 ASN A O 1
ATOM 755 N N . ARG A 1 96 ? 12.375 -0.107 8.945 1 96.75 96 ARG A N 1
ATOM 756 C CA . ARG A 1 96 ? 13.164 0.934 9.602 1 96.75 96 ARG A CA 1
ATOM 757 C C . ARG A 1 96 ? 14.273 1.442 8.688 1 96.75 96 ARG A C 1
ATOM 759 O O . ARG A 1 96 ? 15.023 0.65 8.117 1 96.75 96 ARG A O 1
ATOM 766 N N . LEU A 1 97 ? 14.281 2.695 8.547 1 94.5 97 LEU A N 1
ATOM 767 C CA . LEU A 1 97 ? 15.289 3.363 7.73 1 94.5 97 LEU A CA 1
ATOM 768 C C . LEU A 1 97 ? 16.094 4.359 8.562 1 94.5 97 LEU A C 1
ATOM 770 O O . LEU A 1 97 ? 15.516 5.238 9.211 1 94.5 97 LEU A O 1
ATOM 774 N N . ARG A 1 98 ? 17.312 4.133 8.594 1 94.94 98 ARG A N 1
ATOM 775 C CA . ARG A 1 98 ? 18.266 5.078 9.18 1 94.94 98 ARG A CA 1
ATOM 776 C C . ARG A 1 98 ? 19.25 5.59 8.133 1 94.94 98 ARG A C 1
ATOM 778 O O . ARG A 1 98 ? 19.766 4.812 7.332 1 94.94 98 ARG A O 1
ATOM 785 N N . ALA A 1 99 ? 19.406 6.816 8.141 1 94.56 99 ALA A N 1
ATOM 786 C CA . ALA A 1 99 ? 20.312 7.418 7.16 1 94.56 99 ALA A CA 1
ATOM 787 C C . ALA A 1 99 ? 20.859 8.75 7.664 1 94.56 99 ALA A C 1
ATOM 789 O O . ALA A 1 99 ? 20.281 9.367 8.562 1 94.56 99 ALA A O 1
ATOM 790 N N . ARG A 1 100 ? 21.953 9.055 7.113 1 94.44 100 ARG A N 1
ATOM 791 C CA . ARG A 1 100 ? 22.531 10.383 7.281 1 94.44 100 ARG A CA 1
ATOM 792 C C . ARG A 1 100 ? 22.578 11.141 5.957 1 94.44 100 ARG A C 1
ATOM 794 O O . ARG A 1 100 ? 22.984 10.586 4.938 1 94.44 100 ARG A O 1
ATOM 801 N N . TYR A 1 101 ? 22.203 12.406 6.043 1 94 101 TYR A N 1
ATOM 802 C CA . TYR A 1 101 ? 22.156 13.219 4.832 1 94 101 TYR A CA 1
ATOM 803 C C . TYR A 1 101 ? 23.375 14.133 4.758 1 94 101 TYR A C 1
ATOM 805 O O . TYR A 1 101 ? 24 14.438 5.777 1 94 101 TYR A O 1
ATOM 813 N N . ARG A 1 102 ? 23.641 14.602 3.621 1 94.31 102 ARG A N 1
ATOM 814 C CA . ARG A 1 102 ? 24.797 15.453 3.369 1 94.31 102 ARG A CA 1
ATOM 815 C C . ARG A 1 102 ? 24.641 16.812 4.047 1 94.31 102 ARG A C 1
ATOM 817 O O . ARG A 1 102 ? 25.625 17.453 4.395 1 94.31 102 ARG A O 1
ATOM 824 N N . ASP A 1 103 ? 23.438 17.172 4.277 1 91.81 103 ASP A N 1
ATOM 825 C CA . ASP A 1 103 ? 23.188 18.453 4.934 1 91.81 103 ASP A CA 1
ATOM 826 C C . ASP A 1 103 ? 23.312 18.328 6.453 1 91.81 103 ASP A C 1
ATOM 828 O O . ASP A 1 103 ? 23.047 19.281 7.184 1 91.81 103 ASP A O 1
ATOM 832 N N . GLY A 1 104 ? 23.547 17.156 6.906 1 92.06 104 GLY A N 1
ATOM 833 C CA . GLY A 1 104 ? 23.766 16.938 8.32 1 92.06 104 GLY A CA 1
ATOM 834 C C . GLY A 1 104 ? 22.578 16.344 9.031 1 92.06 104 GLY A C 1
ATOM 835 O O . GLY A 1 104 ? 22.688 15.891 10.172 1 92.06 104 GLY A O 1
ATOM 836 N N . THR A 1 105 ? 21.516 16.312 8.398 1 91.69 105 THR A N 1
ATOM 837 C CA . THR A 1 105 ? 20.297 15.773 8.992 1 91.69 105 THR A CA 1
ATOM 838 C C . THR A 1 105 ? 20.406 14.258 9.156 1 91.69 105 THR A C 1
ATOM 840 O O . THR A 1 105 ? 20.938 13.57 8.281 1 91.69 105 THR A O 1
ATOM 843 N N . LYS A 1 106 ? 19.938 13.836 10.32 1 92.94 106 LYS A N 1
ATOM 844 C CA . LYS A 1 106 ? 19.828 12.398 10.578 1 92.94 106 LYS A CA 1
ATOM 845 C C . LYS A 1 106 ? 18.375 11.938 10.516 1 92.94 106 LYS A C 1
ATOM 847 O O . LYS A 1 106 ? 17.484 12.617 11.023 1 92.94 106 LYS A O 1
ATOM 852 N N . HIS A 1 107 ? 18.266 10.836 9.852 1 91.75 107 HIS A N 1
ATOM 853 C CA . HIS A 1 107 ? 16.938 10.25 9.703 1 91.75 107 HIS A CA 1
ATOM 854 C C . HIS A 1 107 ? 16.859 8.883 10.375 1 91.75 107 HIS A C 1
ATOM 856 O O . HIS A 1 107 ? 17.781 8.07 10.25 1 91.75 107 HIS A O 1
ATOM 862 N N . ASP A 1 108 ? 15.945 8.695 11.227 1 94.25 108 ASP A N 1
ATOM 863 C CA . ASP A 1 108 ? 15.555 7.426 11.844 1 94.25 108 ASP A CA 1
ATOM 864 C C . ASP A 1 108 ? 14.039 7.285 11.891 1 94.25 108 ASP A C 1
ATOM 866 O O . ASP A 1 108 ? 13.391 7.809 12.797 1 94.25 108 ASP A O 1
ATOM 870 N N . ALA A 1 109 ? 13.562 6.586 10.93 1 92.94 109 ALA A N 1
ATOM 871 C CA . ALA A 1 109 ? 12.109 6.59 10.766 1 92.94 109 ALA A CA 1
ATOM 872 C C . ALA A 1 109 ? 11.586 5.191 10.438 1 92.94 109 ALA A C 1
ATOM 874 O O . ALA A 1 109 ? 12.352 4.324 10 1 92.94 109 ALA A O 1
ATOM 875 N N . GLN A 1 110 ? 10.367 5.02 10.773 1 95.81 110 GLN A N 1
ATOM 876 C CA . GLN A 1 110 ? 9.664 3.816 10.352 1 95.81 110 GLN A CA 1
ATOM 877 C C . GLN A 1 110 ? 8.703 4.117 9.203 1 95.81 110 GLN A C 1
ATOM 879 O O . GLN A 1 110 ? 8.031 5.152 9.211 1 95.81 110 GLN A O 1
ATOM 884 N N . THR A 1 111 ? 8.727 3.277 8.25 1 96.62 111 THR A N 1
ATOM 885 C CA . THR A 1 111 ? 7.852 3.381 7.086 1 96.62 111 THR A CA 1
ATOM 886 C C . THR A 1 111 ? 7.094 2.076 6.863 1 96.62 111 THR A C 1
ATOM 888 O O . THR A 1 111 ? 7.449 1.04 7.426 1 96.62 111 THR A O 1
ATOM 891 N N . ARG A 1 112 ? 6.035 2.148 6.176 1 98.31 112 ARG A N 1
ATOM 892 C CA . ARG A 1 112 ? 5.289 0.979 5.719 1 98.31 112 ARG A CA 1
ATOM 893 C C . ARG A 1 112 ? 5.465 0.771 4.219 1 98.31 112 ARG A C 1
ATOM 895 O O . ARG A 1 112 ? 5.559 1.737 3.461 1 98.31 112 ARG A O 1
ATOM 902 N N . ALA A 1 113 ? 5.457 -0.457 3.828 1 98.69 113 ALA A N 1
ATOM 903 C CA . ALA A 1 113 ? 5.566 -0.772 2.406 1 98.69 113 ALA A CA 1
ATOM 904 C C . ALA A 1 113 ? 4.668 -1.95 2.037 1 98.69 113 ALA A C 1
ATOM 906 O O . ALA A 1 113 ? 4.566 -2.92 2.791 1 98.69 113 ALA A O 1
ATOM 907 N N . THR A 1 114 ? 3.977 -1.882 0.974 1 98.88 114 THR A N 1
ATOM 908 C CA . THR A 1 114 ? 3.256 -2.955 0.298 1 98.88 114 THR A CA 1
ATOM 909 C C . THR A 1 114 ? 3.74 -3.111 -1.141 1 98.88 114 THR A C 1
ATOM 911 O O . THR A 1 114 ? 3.797 -2.135 -1.891 1 98.88 114 THR A O 1
ATOM 914 N N . VAL A 1 115 ? 4.125 -4.32 -1.52 1 98.94 115 VAL A N 1
ATOM 915 C CA . VAL A 1 115 ? 4.707 -4.574 -2.834 1 98.94 115 VAL A CA 1
ATOM 916 C C . VAL A 1 115 ? 3.93 -5.684 -3.539 1 98.94 115 VAL A C 1
ATOM 918 O O . VAL A 1 115 ? 3.68 -6.742 -2.957 1 98.94 115 VAL A O 1
ATOM 921 N N . CYS A 1 116 ? 3.496 -5.426 -4.738 1 98.94 116 CYS A N 1
ATOM 922 C CA . CYS A 1 116 ? 2.787 -6.387 -5.578 1 98.94 116 CYS A CA 1
ATOM 923 C C . CYS A 1 116 ? 3.689 -6.902 -6.691 1 98.94 116 CYS A C 1
ATOM 925 O O . CYS A 1 116 ? 4.312 -6.117 -7.41 1 98.94 116 CYS A O 1
ATOM 927 N N . TRP A 1 117 ? 3.77 -8.195 -6.797 1 98.88 117 TRP A N 1
ATOM 928 C CA . TRP A 1 117 ? 4.609 -8.875 -7.777 1 98.88 117 TRP A CA 1
ATOM 929 C C . TRP A 1 117 ? 3.758 -9.586 -8.82 1 98.88 117 TRP A C 1
ATOM 931 O O . TRP A 1 117 ? 2.668 -10.078 -8.516 1 98.88 117 TRP A O 1
ATOM 941 N N . ARG A 1 118 ? 4.262 -9.648 -9.984 1 98.69 118 ARG A N 1
ATOM 942 C CA . ARG A 1 118 ? 3.725 -10.5 -11.047 1 98.69 118 ARG A CA 1
ATOM 943 C C . ARG A 1 118 ? 4.832 -11.289 -11.727 1 98.69 118 ARG A C 1
ATOM 945 O O . ARG A 1 118 ? 5.926 -10.766 -11.961 1 98.69 118 ARG A O 1
ATOM 952 N N . LYS A 1 119 ? 4.566 -12.562 -11.984 1 97.81 119 LYS A N 1
ATOM 953 C CA . LYS A 1 119 ? 5.48 -13.383 -12.781 1 97.81 119 LYS A CA 1
ATOM 954 C C . LYS A 1 119 ? 5.301 -13.102 -14.273 1 97.81 119 LYS A C 1
ATOM 956 O O . LYS A 1 119 ? 4.242 -13.383 -14.836 1 97.81 119 LYS A O 1
ATOM 961 N N . ILE A 1 120 ? 6.25 -12.508 -14.898 1 96.56 120 ILE A N 1
ATOM 962 C CA . ILE A 1 120 ? 6.23 -12.141 -16.312 1 96.56 120 ILE A CA 1
ATOM 963 C C . ILE A 1 120 ? 7.391 -12.812 -17.031 1 96.56 120 ILE A C 1
ATOM 965 O O . ILE A 1 120 ? 8.555 -12.539 -16.75 1 96.56 120 ILE A O 1
ATOM 969 N N . GLY A 1 121 ? 7.113 -13.695 -17.953 1 94.5 121 GLY A N 1
ATOM 970 C CA . GLY A 1 121 ? 8.156 -14.414 -18.656 1 94.5 121 GLY A CA 1
ATOM 971 C C . GLY A 1 121 ? 9.055 -15.219 -17.75 1 94.5 121 GLY A C 1
ATOM 972 O O . GLY A 1 121 ? 10.281 -15.219 -17.891 1 94.5 121 GLY A O 1
ATOM 973 N N . GLY A 1 122 ? 8.477 -15.703 -16.734 1 94.62 122 GLY A N 1
ATOM 974 C CA . GLY A 1 122 ? 9.203 -16.578 -15.828 1 94.62 122 GLY A CA 1
ATOM 975 C C . GLY A 1 122 ? 9.969 -15.82 -14.758 1 94.62 122 GLY A C 1
ATOM 976 O O . GLY A 1 122 ? 10.617 -16.422 -13.906 1 94.62 122 GLY A O 1
ATOM 977 N N . ARG A 1 123 ? 9.828 -14.508 -14.781 1 96.81 123 ARG A N 1
ATOM 978 C CA . ARG A 1 123 ? 10.539 -13.68 -13.812 1 96.81 123 ARG A CA 1
ATOM 979 C C . ARG A 1 123 ? 9.562 -12.93 -12.914 1 96.81 123 ARG A C 1
ATOM 981 O O . ARG A 1 123 ? 8.57 -12.375 -13.398 1 96.81 123 ARG A O 1
ATOM 988 N N . TRP A 1 124 ? 9.859 -12.969 -11.648 1 98.5 124 TRP A N 1
ATOM 989 C CA . TRP A 1 124 ? 9.086 -12.172 -10.703 1 98.5 124 TRP A CA 1
ATOM 990 C C . TRP A 1 124 ? 9.539 -10.719 -10.719 1 98.5 124 TRP A C 1
ATOM 992 O O . TRP A 1 124 ? 10.711 -10.422 -10.469 1 98.5 124 TRP A O 1
ATOM 1002 N N . LEU A 1 125 ? 8.586 -9.836 -11.039 1 98.81 125 LEU A N 1
ATOM 1003 C CA . LEU A 1 125 ? 8.852 -8.406 -11.094 1 98.81 125 LEU A CA 1
ATOM 1004 C C . LEU A 1 125 ? 7.836 -7.629 -10.258 1 98.81 125 LEU A C 1
ATOM 1006 O O . LEU A 1 125 ? 6.68 -8.039 -10.148 1 98.81 125 LEU A O 1
ATOM 1010 N N . VAL A 1 126 ? 8.312 -6.562 -9.648 1 98.88 126 VAL A N 1
ATOM 1011 C CA . VAL A 1 126 ? 7.418 -5.652 -8.945 1 98.88 126 VAL A CA 1
ATOM 1012 C C . VAL A 1 126 ? 6.613 -4.832 -9.953 1 98.88 126 VAL A C 1
ATOM 1014 O O . VAL A 1 126 ? 7.188 -4.145 -10.805 1 98.88 126 VAL A O 1
ATOM 1017 N N . VAL A 1 127 ? 5.27 -4.918 -9.812 1 98.88 127 VAL A N 1
ATOM 1018 C CA . VAL A 1 127 ? 4.426 -4.156 -10.727 1 98.88 127 VAL A CA 1
ATOM 1019 C C . VAL A 1 127 ? 3.805 -2.971 -9.992 1 98.88 127 VAL A C 1
ATOM 1021 O O . VAL A 1 127 ? 3.291 -2.043 -10.625 1 98.88 127 VAL A O 1
ATOM 1024 N N . HIS A 1 128 ? 3.852 -2.988 -8.711 1 98.88 128 HIS A N 1
ATOM 1025 C CA . HIS A 1 128 ? 3.33 -1.912 -7.879 1 98.88 128 HIS A CA 1
ATOM 1026 C C . HIS A 1 128 ? 4.023 -1.884 -6.52 1 98.88 128 HIS A C 1
ATOM 1028 O O . HIS A 1 128 ? 4.273 -2.934 -5.926 1 98.88 128 HIS A O 1
ATOM 1034 N N . GLU A 1 129 ? 4.371 -0.732 -6.047 1 98.88 129 GLU A N 1
ATOM 1035 C CA . GLU A 1 129 ? 4.914 -0.499 -4.715 1 98.88 129 GLU A CA 1
ATOM 1036 C C . GLU A 1 129 ? 4.234 0.689 -4.039 1 98.88 129 GLU A C 1
ATOM 1038 O O . GLU A 1 129 ? 3.984 1.713 -4.68 1 98.88 129 GLU A O 1
ATOM 1043 N N . HIS A 1 130 ? 3.869 0.495 -2.846 1 98.88 130 HIS A N 1
ATOM 1044 C CA . HIS A 1 130 ? 3.262 1.509 -1.992 1 98.88 130 HIS A CA 1
ATOM 1045 C C . HIS A 1 130 ? 4.074 1.717 -0.719 1 98.88 130 HIS A C 1
ATOM 1047 O O . HIS A 1 130 ? 4.117 0.839 0.147 1 98.88 130 HIS A O 1
ATOM 1053 N N . ALA A 1 131 ? 4.742 2.807 -0.633 1 98.38 131 ALA A N 1
ATOM 1054 C CA . ALA A 1 131 ? 5.496 3.186 0.559 1 98.38 131 ALA A CA 1
ATOM 1055 C C . ALA A 1 131 ? 4.906 4.434 1.208 1 98.38 131 ALA A C 1
ATOM 1057 O O . ALA A 1 131 ? 4.504 5.371 0.515 1 98.38 131 ALA A O 1
ATOM 1058 N N . SER A 1 132 ? 4.828 4.445 2.535 1 98.12 132 SER A N 1
ATOM 1059 C CA . SER A 1 132 ? 4.219 5.602 3.178 1 98.12 132 SER A CA 1
ATOM 1060 C C . SER A 1 132 ? 4.66 5.727 4.633 1 98.12 132 SER A C 1
ATOM 1062 O O . SER A 1 132 ? 5.266 4.809 5.184 1 98.12 132 SER A O 1
ATOM 1064 N N . VAL A 1 133 ? 4.43 6.891 5.199 1 96.44 133 VAL A N 1
ATOM 1065 C CA . VAL A 1 133 ? 4.363 7.156 6.629 1 96.44 133 VAL A CA 1
ATOM 1066 C C . VAL A 1 133 ? 2.979 7.688 6.996 1 96.44 133 VAL A C 1
ATOM 1068 O O . VAL A 1 133 ? 2.26 8.203 6.137 1 96.44 133 VAL A O 1
ATOM 1071 N N . PRO A 1 134 ? 2.555 7.43 8.281 1 95.88 134 PRO A N 1
ATOM 1072 C CA . PRO A 1 134 ? 1.27 8.023 8.648 1 95.88 134 PRO A CA 1
ATOM 1073 C C . PRO A 1 134 ? 1.264 9.547 8.508 1 95.88 134 PRO A C 1
ATOM 1075 O O . PRO A 1 134 ? 2.311 10.188 8.641 1 95.88 134 PRO A O 1
ATOM 1078 N N . MET A 1 135 ? 0.098 10.055 8.195 1 92.25 135 MET A N 1
ATOM 1079 C CA . MET A 1 135 ? -0.037 11.516 8.211 1 92.25 135 MET A CA 1
ATOM 1080 C C . MET A 1 135 ? 0.326 12.078 9.578 1 92.25 135 MET A C 1
ATOM 1082 O O . MET A 1 135 ? -0.007 11.484 10.609 1 92.25 135 MET A O 1
ATOM 1086 N N . PRO A 1 136 ? 0.955 13.234 9.516 1 88.56 136 PRO A N 1
ATOM 1087 C CA . PRO A 1 136 ? 1.223 13.859 10.812 1 88.56 136 PRO A CA 1
ATOM 1088 C C . PRO A 1 136 ? -0.048 14.336 11.508 1 88.56 136 PRO A C 1
ATOM 1090 O O . PRO A 1 136 ? -0.982 14.797 10.852 1 88.56 136 PRO A O 1
ATOM 1093 N N . VAL A 1 137 ? -0.168 14.062 12.758 1 80.81 137 VAL A N 1
ATOM 1094 C CA . VAL A 1 137 ? -1.269 14.602 13.547 1 80.81 137 VAL A CA 1
ATOM 1095 C C . VAL A 1 137 ? -0.861 15.953 14.148 1 80.81 137 VAL A C 1
ATOM 1097 O O . VAL A 1 137 ? 0.212 16.078 14.742 1 80.81 137 VAL A O 1
ATOM 1100 N N . PRO A 1 138 ? -1.637 16.969 13.75 1 71.19 138 PRO A N 1
ATOM 1101 C CA . PRO A 1 138 ? -1.29 18.25 14.359 1 71.19 138 PRO A CA 1
ATOM 1102 C C . PRO A 1 138 ? -1.198 18.172 15.883 1 71.19 138 PRO A C 1
ATOM 1104 O O . PRO A 1 138 ? -1.958 17.422 16.516 1 71.19 138 PRO A O 1
ATOM 1107 N N . GLU A 1 139 ? 0.007 18.359 16.422 1 59.19 139 GLU A N 1
ATOM 1108 C CA . GLU A 1 139 ? 0.167 18.453 17.875 1 59.19 139 GLU A CA 1
ATOM 1109 C C . GLU A 1 139 ? -0.918 19.328 18.484 1 59.19 139 GLU A C 1
ATOM 1111 O O . GLU A 1 139 ? -1.154 20.453 18.031 1 59.19 139 GLU A O 1
ATOM 1116 N N . HIS A 1 140 ? -2.146 18.922 18.766 1 52.34 140 HIS A N 1
ATOM 1117 C CA . HIS A 1 140 ? -2.982 19.797 19.578 1 52.34 140 HIS A CA 1
ATOM 1118 C C . HIS A 1 140 ? -2.16 20.531 20.641 1 52.34 140 HIS A C 1
ATOM 1120 O O . HIS A 1 140 ? -1.405 19.891 21.375 1 52.34 140 HIS A O 1
ATOM 1126 N N . ALA A 1 141 ? -1.853 21.859 20.562 1 42.62 141 ALA A N 1
ATOM 1127 C CA . ALA A 1 141 ? -1.428 22.719 21.672 1 42.62 141 ALA A CA 1
ATOM 1128 C C . ALA A 1 141 ? -2.178 22.391 22.953 1 42.62 141 ALA A C 1
ATOM 1130 O O . ALA A 1 141 ? -3.41 22.344 22.969 1 42.62 141 ALA A O 1
ATOM 1131 N N . GLY A 1 142 ? -1.937 21.438 23.875 1 35.16 142 GLY A N 1
ATOM 1132 C CA . GLY A 1 142 ? -2.461 21.594 25.234 1 35.16 142 GLY A CA 1
ATOM 1133 C C . GLY A 1 142 ? -2.836 23.016 25.562 1 35.16 142 GLY A C 1
ATOM 1134 O O . GLY A 1 142 ? -2.086 23.953 25.266 1 35.16 142 GLY A O 1
ATOM 1135 N N . ALA A 1 143 ? -4.152 23.297 25.922 1 37.88 143 ALA A N 1
ATOM 1136 C CA . ALA A 1 143 ? -4.449 24.453 26.781 1 37.88 143 ALA A CA 1
ATOM 1137 C C . ALA A 1 143 ? -3.406 24.594 27.875 1 37.88 143 ALA A C 1
ATOM 1139 O O . ALA A 1 143 ? -2.955 23.609 28.453 1 37.88 143 ALA A O 1
ATOM 1140 N N . MET B 1 1 ? -20.734 -30.578 -8.492 1 40.31 1 MET B N 1
ATOM 1141 C CA . MET B 1 1 ? -19.484 -30.281 -9.195 1 40.31 1 MET B CA 1
ATOM 1142 C C . MET B 1 1 ? -18.844 -29.016 -8.641 1 40.31 1 MET B C 1
ATOM 1144 O O . MET B 1 1 ? -19.516 -28 -8.453 1 40.31 1 MET B O 1
ATOM 1148 N N . ALA B 1 2 ? -17.953 -29.141 -7.797 1 50.09 2 ALA B N 1
ATOM 1149 C CA . ALA B 1 2 ? -17.359 -27.969 -7.145 1 50.09 2 ALA B CA 1
ATOM 1150 C C . ALA B 1 2 ? -17.078 -26.859 -8.156 1 50.09 2 ALA B C 1
ATOM 1152 O O . ALA B 1 2 ? -16.438 -27.094 -9.18 1 50.09 2 ALA B O 1
ATOM 1153 N N . ASP B 1 3 ? -17.938 -26 -8.445 1 53.44 3 ASP B N 1
ATOM 1154 C CA . ASP B 1 3 ? -17.906 -25.016 -9.516 1 53.44 3 ASP B CA 1
ATOM 1155 C C . ASP B 1 3 ? -16.547 -24.312 -9.578 1 53.44 3 ASP B C 1
ATOM 1157 O O . ASP B 1 3 ? -16.125 -23.672 -8.617 1 53.44 3 ASP B O 1
ATOM 1161 N N . VAL B 1 4 ? -15.656 -24.906 -10.43 1 66 4 VAL B N 1
ATOM 1162 C CA . VAL B 1 4 ? -14.328 -24.359 -10.695 1 66 4 VAL B CA 1
ATOM 1163 C C . VAL B 1 4 ? -14.445 -22.906 -11.133 1 66 4 VAL B C 1
ATOM 1165 O O . VAL B 1 4 ? -15.078 -22.594 -12.148 1 66 4 VAL B O 1
ATOM 1168 N N . THR B 1 5 ? -14.289 -21.969 -10.219 1 77.81 5 THR B N 1
ATOM 1169 C CA . THR B 1 5 ? -14.281 -20.547 -10.516 1 77.81 5 THR B CA 1
ATOM 1170 C C . THR B 1 5 ? -13.055 -20.172 -11.344 1 77.81 5 THR B C 1
ATOM 1172 O O . THR B 1 5 ? -11.945 -20.609 -11.047 1 77.81 5 THR B O 1
ATOM 1175 N N . THR B 1 6 ? -13.336 -19.562 -12.5 1 87.38 6 THR B N 1
ATOM 1176 C CA . THR B 1 6 ? -12.266 -19.078 -13.367 1 87.38 6 THR B CA 1
ATOM 1177 C C . THR B 1 6 ? -11.703 -17.75 -12.844 1 87.38 6 THR B C 1
ATOM 1179 O O . THR B 1 6 ? -12.289 -17.125 -11.961 1 87.38 6 THR B O 1
ATOM 1182 N N . VAL B 1 7 ? -10.586 -17.406 -13.438 1 90.5 7 VAL B N 1
ATOM 1183 C CA . VAL B 1 7 ? -9.977 -16.141 -13.102 1 90.5 7 VAL B CA 1
ATOM 1184 C C . VAL B 1 7 ? -10.938 -14.992 -13.43 1 90.5 7 VAL B C 1
ATOM 1186 O O . VAL B 1 7 ? -11.039 -14.023 -12.68 1 90.5 7 VAL B O 1
ATOM 1189 N N . ALA B 1 8 ? -11.648 -15.086 -14.531 1 92.19 8 ALA B N 1
ATOM 1190 C CA . ALA B 1 8 ? -12.617 -14.07 -14.938 1 92.19 8 ALA B CA 1
ATOM 1191 C C . ALA B 1 8 ? -13.758 -13.969 -13.922 1 92.19 8 ALA B C 1
ATOM 1193 O O . ALA B 1 8 ? -14.227 -12.867 -13.617 1 92.19 8 ALA B O 1
ATOM 1194 N N . ASP B 1 9 ? -14.148 -15.109 -13.422 1 94.88 9 ASP B N 1
ATOM 1195 C CA . ASP B 1 9 ? -15.188 -15.125 -12.398 1 94.88 9 ASP B CA 1
ATOM 1196 C C . ASP B 1 9 ? -14.711 -14.453 -11.117 1 94.88 9 ASP B C 1
ATOM 1198 O O . ASP B 1 9 ? -15.445 -13.664 -10.516 1 94.88 9 ASP B O 1
ATOM 1202 N N . ASP B 1 10 ? -13.555 -14.812 -10.75 1 96.56 10 ASP B N 1
ATOM 1203 C CA . ASP B 1 10 ? -12.984 -14.234 -9.539 1 96.56 10 ASP B CA 1
ATOM 1204 C C . ASP B 1 10 ? -12.789 -12.727 -9.68 1 96.56 10 ASP B C 1
ATOM 1206 O O . ASP B 1 10 ? -13.062 -11.969 -8.75 1 96.56 10 ASP B O 1
ATOM 1210 N N . GLU B 1 11 ? -12.305 -12.305 -10.844 1 96.88 11 GLU B N 1
ATOM 1211 C CA . GLU B 1 11 ? -12.133 -10.875 -11.102 1 96.88 11 GLU B CA 1
ATOM 1212 C C . GLU B 1 11 ? -13.469 -10.133 -11 1 96.88 11 GLU B C 1
ATOM 1214 O O . GLU B 1 11 ? -13.547 -9.07 -10.375 1 96.88 11 GLU B O 1
ATOM 1219 N N . ALA B 1 12 ? -14.469 -10.641 -11.633 1 97.31 12 ALA B N 1
ATOM 1220 C CA . ALA B 1 12 ? -15.789 -10.023 -11.578 1 97.31 12 ALA B CA 1
ATOM 1221 C C . ALA B 1 12 ? -16.312 -9.953 -10.141 1 97.31 12 ALA B C 1
ATOM 1223 O O . ALA B 1 12 ? -16.891 -8.945 -9.734 1 97.31 12 ALA B O 1
ATOM 1224 N N . ARG B 1 13 ? -16.078 -11.016 -9.422 1 97.56 13 ARG B N 1
ATOM 1225 C CA . ARG B 1 13 ? -16.516 -11.055 -8.031 1 97.56 13 ARG B CA 1
ATOM 1226 C C . ARG B 1 13 ? -15.805 -10 -7.199 1 97.56 13 ARG B C 1
ATOM 1228 O O . ARG B 1 13 ? -16.438 -9.281 -6.422 1 97.56 13 ARG B O 1
ATOM 1235 N N . ILE B 1 14 ? -14.523 -9.867 -7.332 1 98.38 14 ILE B N 1
ATOM 1236 C CA . ILE B 1 14 ? -13.75 -8.914 -6.551 1 98.38 14 ILE B CA 1
ATOM 1237 C C . ILE B 1 14 ? -14.141 -7.492 -6.938 1 98.38 14 ILE B C 1
ATOM 1239 O O . ILE B 1 14 ? -14.266 -6.617 -6.078 1 98.38 14 ILE B O 1
ATOM 1243 N N . ARG B 1 15 ? -14.367 -7.258 -8.242 1 98 15 ARG B N 1
ATOM 1244 C CA . ARG B 1 15 ? -14.82 -5.938 -8.664 1 98 15 ARG B CA 1
ATOM 1245 C C . ARG B 1 15 ? -16.156 -5.582 -8.023 1 98 15 ARG B C 1
ATOM 1247 O O . ARG B 1 15 ? -16.375 -4.441 -7.613 1 98 15 ARG B O 1
ATOM 1254 N N . ALA B 1 16 ? -17.031 -6.566 -7.934 1 98.19 16 ALA B N 1
ATOM 1255 C CA . ALA B 1 16 ? -18.312 -6.352 -7.266 1 98.19 16 ALA B CA 1
ATOM 1256 C C . ALA B 1 16 ? -18.109 -6.043 -5.785 1 98.19 16 ALA B C 1
ATOM 1258 O O . ALA B 1 16 ? -18.766 -5.148 -5.238 1 98.19 16 ALA B O 1
ATOM 1259 N N . LEU B 1 17 ? -17.234 -6.758 -5.145 1 98.62 17 LEU B N 1
ATOM 1260 C CA . LEU B 1 17 ? -16.953 -6.539 -3.732 1 98.62 17 LEU B CA 1
ATOM 1261 C C . LEU B 1 17 ? -16.359 -5.152 -3.504 1 98.62 17 LEU B C 1
ATOM 1263 O O . LEU B 1 17 ? -16.672 -4.496 -2.508 1 98.62 17 LEU B O 1
ATOM 1267 N N . ILE B 1 18 ? -15.516 -4.727 -4.426 1 98.5 18 ILE B N 1
ATOM 1268 C CA . ILE B 1 18 ? -14.922 -3.395 -4.355 1 98.5 18 ILE B CA 1
ATOM 1269 C C . ILE B 1 18 ? -16.031 -2.338 -4.426 1 98.5 18 ILE B C 1
ATOM 1271 O O . ILE B 1 18 ? -16.031 -1.386 -3.641 1 98.5 18 ILE B O 1
ATOM 1275 N N . GLN B 1 19 ? -16.922 -2.514 -5.301 1 97.69 19 GLN B N 1
ATOM 1276 C CA . GLN B 1 19 ? -18.031 -1.566 -5.434 1 97.69 19 GLN B CA 1
ATOM 1277 C C . GLN B 1 19 ? -18.938 -1.592 -4.203 1 97.69 19 GLN B C 1
ATOM 1279 O O . GLN B 1 19 ? -19.391 -0.545 -3.74 1 97.69 19 GLN B O 1
ATOM 1284 N N . GLU B 1 20 ? -19.188 -2.785 -3.709 1 98.44 20 GLU B N 1
ATOM 1285 C CA . GLU B 1 20 ? -19.969 -2.908 -2.479 1 98.44 20 GLU B CA 1
ATOM 1286 C C . GLU B 1 20 ? -19.297 -2.162 -1.326 1 98.44 20 GLU B C 1
ATOM 1288 O O . GLU B 1 20 ? -19.984 -1.518 -0.523 1 98.44 20 GLU B O 1
ATOM 1293 N N . TRP B 1 21 ? -18.047 -2.299 -1.209 1 98.5 21 TRP B N 1
ATOM 1294 C CA . TRP B 1 21 ? -17.281 -1.598 -0.182 1 98.5 21 TRP B CA 1
ATOM 1295 C C . TRP B 1 21 ? -17.438 -0.088 -0.32 1 98.5 21 TRP B C 1
ATOM 1297 O O . TRP B 1 21 ? -17.703 0.608 0.663 1 98.5 21 TRP B O 1
ATOM 1307 N N . ALA B 1 22 ? -17.281 0.444 -1.537 1 97.75 22 ALA B N 1
ATOM 1308 C CA . ALA B 1 22 ? -17.406 1.879 -1.776 1 97.75 22 ALA B CA 1
ATOM 1309 C C . ALA B 1 22 ? -18.812 2.377 -1.424 1 97.75 22 ALA B C 1
ATOM 1311 O O . ALA B 1 22 ? -18.969 3.453 -0.841 1 97.75 22 ALA B O 1
ATOM 1312 N N . ASP B 1 23 ? -19.766 1.596 -1.802 1 97.94 23 ASP B N 1
ATOM 1313 C CA . ASP B 1 23 ? -21.141 1.947 -1.468 1 97.94 23 ASP B CA 1
ATOM 1314 C C . ASP B 1 23 ? -21.344 2.006 0.044 1 97.94 23 ASP B C 1
ATOM 1316 O O . ASP B 1 23 ? -22.031 2.893 0.549 1 97.94 23 ASP B O 1
ATOM 1320 N N . ALA B 1 24 ? -20.781 1.043 0.749 1 98.12 24 ALA B N 1
ATOM 1321 C CA . ALA B 1 24 ? -20.875 1.013 2.207 1 98.12 24 ALA B CA 1
ATOM 1322 C C . ALA B 1 24 ? -20.203 2.24 2.82 1 98.12 24 ALA B C 1
ATOM 1324 O O . ALA B 1 24 ? -20.719 2.812 3.787 1 98.12 24 ALA B O 1
ATOM 1325 N N . VAL B 1 25 ? -19.078 2.656 2.293 1 97.44 25 VAL B N 1
ATOM 1326 C CA . VAL B 1 25 ? -18.375 3.842 2.758 1 97.44 25 VAL B CA 1
ATOM 1327 C C . VAL B 1 25 ? -19.219 5.086 2.535 1 97.44 25 VAL B C 1
ATOM 1329 O O . VAL B 1 25 ? -19.391 5.902 3.443 1 97.44 25 VAL B O 1
ATOM 1332 N N . ARG B 1 26 ? -19.766 5.203 1.367 1 97 26 ARG B N 1
ATOM 1333 C CA . ARG B 1 26 ? -20.594 6.352 1.041 1 97 26 ARG B CA 1
ATOM 1334 C C . ARG B 1 26 ? -21.812 6.422 1.96 1 97 26 ARG B C 1
ATOM 1336 O O . ARG B 1 26 ? -22.25 7.512 2.33 1 97 26 ARG B O 1
ATOM 1343 N N . ALA B 1 27 ? -22.312 5.316 2.354 1 96.38 27 ALA B N 1
ATOM 1344 C CA . ALA B 1 27 ? -23.5 5.223 3.203 1 96.38 27 ALA B CA 1
ATOM 1345 C C . ALA B 1 27 ? -23.125 5.316 4.68 1 96.38 27 ALA B C 1
ATOM 1347 O O . ALA B 1 27 ? -24 5.309 5.551 1 96.38 27 ALA B O 1
ATOM 1348 N N . LYS B 1 28 ? -21.875 5.305 4.957 1 96.69 28 LYS B N 1
ATOM 1349 C CA . LYS B 1 28 ? -21.359 5.301 6.32 1 96.69 28 LYS B CA 1
ATOM 1350 C C . LYS B 1 28 ? -21.875 4.094 7.102 1 96.69 28 LYS B C 1
ATOM 1352 O O . LYS B 1 28 ? -22.297 4.23 8.25 1 96.69 28 LYS B O 1
ATOM 1357 N N . ASP B 1 29 ? -21.922 2.992 6.453 1 97.62 29 ASP B N 1
ATOM 1358 C CA . ASP B 1 29 ? -22.344 1.735 7.059 1 97.62 29 ASP B CA 1
ATOM 1359 C C . ASP B 1 29 ? -21.156 0.891 7.48 1 97.62 29 ASP B C 1
ATOM 1361 O O . ASP B 1 29 ? -20.656 0.063 6.711 1 97.62 29 ASP B O 1
ATOM 1365 N N . VAL B 1 30 ? -20.781 1.04 8.75 1 98.06 30 VAL B N 1
ATOM 1366 C CA . VAL B 1 30 ? -19.547 0.424 9.227 1 98.06 30 VAL B CA 1
ATOM 1367 C C . VAL B 1 30 ? -19.688 -1.097 9.188 1 98.06 30 VAL B C 1
ATOM 1369 O O . VAL B 1 30 ? -18.719 -1.804 8.898 1 98.06 30 VAL B O 1
ATOM 1372 N N . ASN B 1 31 ? -20.812 -1.62 9.492 1 98.31 31 ASN B N 1
ATOM 1373 C CA . ASN B 1 31 ? -21.016 -3.064 9.43 1 98.31 31 ASN B CA 1
ATOM 1374 C C . ASN B 1 31 ? -20.781 -3.6 8.016 1 98.31 31 ASN B C 1
ATOM 1376 O O . ASN B 1 31 ? -20.109 -4.617 7.84 1 98.31 31 ASN B O 1
ATOM 1380 N N . ALA B 1 32 ? -21.312 -2.975 7.059 1 98.38 32 ALA B N 1
ATOM 1381 C CA . ALA B 1 32 ? -21.141 -3.387 5.668 1 98.38 32 ALA B CA 1
ATOM 1382 C C . ALA B 1 32 ? -19.688 -3.264 5.223 1 98.38 32 ALA B C 1
ATOM 1384 O O . ALA B 1 32 ? -19.188 -4.109 4.484 1 98.38 32 ALA B O 1
ATOM 1385 N N . VAL B 1 33 ? -19.031 -2.189 5.672 1 98.56 33 VAL B N 1
ATOM 1386 C CA . VAL B 1 33 ? -17.609 -2.004 5.348 1 98.56 33 VAL B CA 1
ATOM 1387 C C . VAL B 1 33 ? -16.797 -3.172 5.898 1 98.56 33 VAL B C 1
ATOM 1389 O O . VAL B 1 33 ? -16 -3.777 5.176 1 98.56 33 VAL B O 1
ATOM 1392 N N . MET B 1 34 ? -17.062 -3.551 7.105 1 98.56 34 MET B N 1
ATOM 1393 C CA . MET B 1 34 ? -16.188 -4.477 7.828 1 98.56 34 MET B CA 1
ATOM 1394 C C . MET B 1 34 ? -16.375 -5.902 7.32 1 98.56 34 MET B C 1
ATOM 1396 O O . MET B 1 34 ? -15.539 -6.77 7.57 1 98.56 34 MET B O 1
ATOM 1400 N N . ARG B 1 35 ? -17.406 -6.227 6.562 1 97.94 35 ARG B N 1
ATOM 1401 C CA . ARG B 1 35 ? -17.672 -7.559 6.016 1 97.94 35 ARG B CA 1
ATOM 1402 C C . ARG B 1 35 ? -16.609 -7.949 4.996 1 97.94 35 ARG B C 1
ATOM 1404 O O . ARG B 1 35 ? -16.484 -9.117 4.633 1 97.94 35 ARG B O 1
ATOM 1411 N N . HIS B 1 36 ? -15.891 -7.004 4.574 1 98.62 36 HIS B N 1
ATOM 1412 C CA . HIS B 1 36 ? -14.938 -7.238 3.494 1 98.62 36 HIS B CA 1
ATOM 1413 C C . HIS B 1 36 ? -13.578 -7.668 4.039 1 98.62 36 HIS B C 1
ATOM 1415 O O . HIS B 1 36 ? -12.719 -8.133 3.283 1 98.62 36 HIS B O 1
ATOM 1421 N N . TYR B 1 37 ? -13.383 -7.562 5.348 1 98.81 37 TYR B N 1
ATOM 1422 C CA . TYR B 1 37 ? -12.047 -7.738 5.906 1 98.81 37 TYR B CA 1
ATOM 1423 C C . TYR B 1 37 ? -11.938 -9.07 6.641 1 98.81 37 TYR B C 1
ATOM 1425 O O . TYR B 1 37 ? -12.867 -9.492 7.324 1 98.81 37 TYR B O 1
ATOM 1433 N N . ALA B 1 38 ? -10.781 -9.758 6.484 1 98.75 38 ALA B N 1
ATOM 1434 C CA . ALA B 1 38 ? -10.453 -10.898 7.332 1 98.75 38 ALA B CA 1
ATOM 1435 C C . ALA B 1 38 ? -10.289 -10.477 8.789 1 98.75 38 ALA B 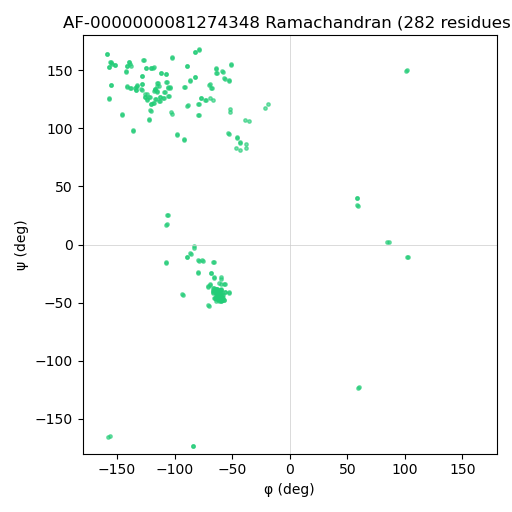C 1
ATOM 1437 O O . ALA B 1 38 ? -9.867 -9.352 9.07 1 98.75 38 ALA B O 1
ATOM 1438 N N . PRO B 1 39 ? -10.555 -11.359 9.758 1 97.94 39 PRO B N 1
ATOM 1439 C CA . PRO B 1 39 ? -10.461 -11 11.172 1 97.94 39 PRO B CA 1
ATOM 1440 C C . PRO B 1 39 ? -9.062 -10.547 11.578 1 97.94 39 PRO B C 1
ATOM 1442 O O . PRO B 1 39 ? -8.914 -9.719 12.484 1 97.94 39 PRO B O 1
ATOM 1445 N N . ASP B 1 40 ? -8 -11.016 10.906 1 97.81 40 ASP B N 1
ATOM 1446 C CA . ASP B 1 40 ? -6.625 -10.703 11.273 1 97.81 40 ASP B CA 1
ATOM 1447 C C . ASP B 1 40 ? -6.004 -9.719 10.273 1 97.81 40 ASP B C 1
ATOM 1449 O O . ASP B 1 40 ? -4.785 -9.703 10.094 1 97.81 40 ASP B O 1
ATOM 1453 N N . VAL B 1 41 ? -6.824 -8.953 9.625 1 98.56 41 VAL B N 1
ATOM 1454 C CA . VAL B 1 41 ? -6.367 -7.973 8.641 1 98.56 41 VAL B CA 1
ATOM 1455 C C . VAL B 1 41 ? -5.305 -7.074 9.266 1 98.56 41 VAL B C 1
ATOM 1457 O O . VAL B 1 41 ? -5.371 -6.75 10.453 1 98.56 41 VAL B O 1
ATOM 1460 N N . VAL B 1 42 ? -4.285 -6.727 8.5 1 98.69 42 VAL B N 1
ATOM 1461 C CA . VAL B 1 42 ? -3.299 -5.711 8.852 1 98.69 42 VAL B CA 1
ATOM 1462 C C . VAL B 1 42 ? -3.482 -4.48 7.973 1 98.69 42 VAL B C 1
ATOM 1464 O O . VAL B 1 42 ? -3.449 -4.578 6.742 1 98.69 42 VAL B O 1
ATOM 1467 N N . VAL B 1 43 ? -3.635 -3.316 8.617 1 98.75 43 VAL B N 1
ATOM 1468 C CA . VAL B 1 43 ? -3.982 -2.119 7.859 1 98.75 43 VAL B CA 1
ATOM 1469 C C . VAL B 1 43 ? -2.949 -1.024 8.117 1 98.75 43 VAL B C 1
ATOM 1471 O O . VAL B 1 43 ? -2.596 -0.753 9.266 1 98.75 43 VAL B O 1
ATOM 1474 N N . PHE B 1 44 ? -2.379 -0.528 7.066 1 98.62 44 PHE B N 1
ATOM 1475 C CA . PHE B 1 44 ? -1.637 0.728 7.066 1 98.62 44 PHE B CA 1
ATOM 1476 C C . PHE B 1 44 ? -2.547 1.895 6.699 1 98.62 44 PHE B C 1
ATOM 1478 O O . PHE B 1 44 ? -2.68 2.236 5.523 1 98.62 44 PHE B O 1
ATOM 1485 N N . ASP B 1 45 ? -3.17 2.52 7.684 1 97.81 45 ASP B N 1
ATOM 1486 C CA . ASP B 1 45 ? -4.164 3.566 7.465 1 97.81 45 ASP B CA 1
ATOM 1487 C C . ASP B 1 45 ? -3.496 4.918 7.23 1 97.81 45 ASP B C 1
ATOM 1489 O O . ASP B 1 45 ? -2.293 5.07 7.457 1 97.81 45 ASP B O 1
ATOM 1493 N N . VAL B 1 46 ? -4.316 5.863 6.727 1 96.31 46 VAL B N 1
ATOM 1494 C CA . VAL B 1 46 ? -3.826 7.211 6.457 1 96.31 46 VAL B CA 1
ATOM 1495 C C . VAL B 1 46 ? -3.34 7.855 7.754 1 96.31 46 VAL B C 1
ATOM 1497 O O . VAL B 1 46 ? -2.252 8.43 7.801 1 96.31 46 VAL B O 1
ATOM 1500 N N . MET B 1 47 ? -4.18 7.758 8.773 1 93.44 47 MET B N 1
ATOM 1501 C CA . MET B 1 47 ? -3.891 8.352 10.07 1 93.44 47 MET B CA 1
ATOM 1502 C C . MET B 1 47 ? -3.121 7.379 10.961 1 93.44 47 MET B C 1
ATOM 1504 O O . MET B 1 47 ? -3.238 6.164 10.797 1 93.44 47 MET B O 1
ATOM 1508 N N . PRO B 1 48 ? -2.355 7.996 11.898 1 94.56 48 PRO B N 1
ATOM 1509 C CA . PRO B 1 48 ? -1.725 7.098 12.867 1 94.56 48 PRO B CA 1
ATOM 1510 C C . PRO B 1 48 ? -2.721 6.137 13.516 1 94.56 48 PRO B C 1
ATOM 1512 O O . PRO B 1 48 ? -3.928 6.395 13.508 1 94.56 48 PRO B O 1
ATOM 1515 N N . PRO B 1 49 ? -2.24 4.957 14.008 1 95.25 49 PRO B N 1
ATOM 1516 C CA . PRO B 1 49 ? -0.849 4.562 14.242 1 95.25 49 PRO B CA 1
ATOM 1517 C C . PRO B 1 49 ? -0.163 4.027 12.984 1 95.25 49 PRO B C 1
ATOM 1519 O O . PRO B 1 49 ? -0.707 4.145 11.883 1 95.25 49 PRO B O 1
ATOM 1522 N N . LEU B 1 50 ? 1.09 3.527 13.219 1 95.5 50 LEU B N 1
ATOM 1523 C CA . LEU B 1 50 ? 1.884 2.971 12.125 1 95.5 50 LEU B CA 1
ATOM 1524 C C . LEU B 1 50 ? 1.123 1.856 11.414 1 95.5 50 LEU B C 1
ATOM 1526 O O . LEU B 1 50 ? 1.169 1.755 10.188 1 95.5 50 LEU B O 1
ATOM 1530 N N . PHE B 1 51 ? 0.472 1.067 12.141 1 96.19 51 PHE B N 1
ATOM 1531 C CA . PHE B 1 51 ? -0.413 0.054 11.578 1 96.19 51 PHE B CA 1
ATOM 1532 C C . PHE B 1 51 ? -1.487 -0.344 12.586 1 96.19 51 PHE B C 1
ATOM 1534 O O . PHE B 1 51 ? -1.367 -0.052 13.773 1 96.19 51 PHE B O 1
ATOM 1541 N N . VAL B 1 52 ? -2.568 -0.869 12.047 1 97.31 52 VAL B N 1
ATOM 1542 C CA . VAL B 1 52 ? -3.656 -1.463 12.82 1 97.31 52 VAL B CA 1
ATOM 1543 C C . VAL B 1 52 ? -3.744 -2.957 12.516 1 97.31 52 VAL B C 1
ATOM 1545 O O . VAL B 1 52 ? -3.732 -3.365 11.352 1 97.31 52 VAL B O 1
ATOM 1548 N N . LYS B 1 53 ? -3.832 -3.713 13.602 1 97.62 53 LYS B N 1
ATOM 1549 C CA . LYS B 1 53 ? -3.967 -5.156 13.438 1 97.62 53 LYS B CA 1
ATOM 1550 C C . LYS B 1 53 ? -5.328 -5.645 13.922 1 97.62 53 LYS B C 1
ATOM 1552 O O . LYS B 1 53 ? -5.703 -5.398 15.07 1 97.62 53 LYS B O 1
ATOM 1557 N N . GLY B 1 54 ? -6.008 -6.316 12.977 1 98.31 54 GLY B N 1
ATOM 1558 C CA . GLY B 1 54 ? -7.285 -6.91 13.328 1 98.31 54 GLY B CA 1
ATOM 1559 C C . GLY B 1 54 ? -8.477 -6.09 12.867 1 98.31 54 GLY B C 1
ATOM 1560 O O . GLY B 1 54 ? -8.422 -4.859 12.859 1 98.31 54 GLY B O 1
ATOM 1561 N N . ALA B 1 55 ? -9.57 -6.816 12.578 1 98.06 55 ALA B N 1
ATOM 1562 C CA . ALA B 1 55 ? -10.781 -6.184 12.055 1 98.06 55 ALA B CA 1
ATOM 1563 C C . ALA B 1 55 ? -11.445 -5.32 13.117 1 98.06 55 ALA B C 1
ATOM 1565 O O . ALA B 1 55 ? -11.984 -4.254 12.82 1 98.06 55 ALA B O 1
ATOM 1566 N N . GLU B 1 56 ? -11.391 -5.711 14.328 1 97.31 56 GLU B N 1
ATOM 1567 C CA . GLU B 1 56 ? -12.117 -4.996 15.367 1 97.31 56 GLU B CA 1
ATOM 1568 C C . GLU B 1 56 ? -11.492 -3.633 15.641 1 97.31 56 GLU B C 1
ATOM 1570 O O . GLU B 1 56 ? -12.18 -2.611 15.633 1 97.31 56 GLU B O 1
ATOM 1575 N N . PRO B 1 57 ? -10.172 -3.648 15.906 1 97.81 57 PRO B N 1
ATOM 1576 C CA . PRO B 1 57 ? -9.57 -2.318 16.047 1 97.81 57 PRO B CA 1
ATOM 1577 C C . PRO B 1 57 ? -9.797 -1.446 14.805 1 97.81 57 PRO B C 1
ATOM 1579 O O . PRO B 1 57 ? -10.016 -0.239 14.93 1 97.81 57 PRO B O 1
ATOM 1582 N N . TYR B 1 58 ? -9.82 -1.989 13.688 1 98.06 58 TYR B N 1
ATOM 1583 C CA . TYR B 1 58 ? -10 -1.222 12.461 1 98.06 58 TYR B CA 1
ATOM 1584 C C . TYR B 1 58 ? -11.43 -0.696 12.352 1 98.06 58 TYR B C 1
ATOM 1586 O O . TYR B 1 58 ? -11.656 0.397 11.828 1 98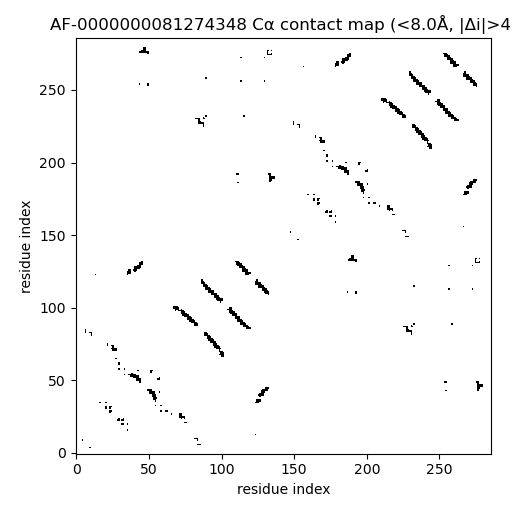.06 58 TYR B O 1
ATOM 1594 N N . ARG B 1 59 ? -12.336 -1.494 12.812 1 98.19 59 ARG B N 1
ATOM 1595 C CA . ARG B 1 59 ? -13.727 -1.05 12.891 1 98.19 59 ARG B CA 1
ATOM 1596 C C . ARG B 1 59 ? -13.836 0.27 13.648 1 98.19 59 ARG B C 1
ATOM 1598 O O . ARG B 1 59 ? -14.586 1.16 13.242 1 98.19 59 ARG B O 1
ATOM 1605 N N . CYS B 1 60 ? -13.094 0.375 14.695 1 97.38 60 CYS B N 1
ATOM 1606 C CA . CYS B 1 60 ? -13.133 1.583 15.508 1 97.38 60 CYS B CA 1
ATOM 1607 C C . CYS B 1 60 ? -12.656 2.793 14.719 1 97.38 60 CYS B C 1
ATOM 1609 O O . CYS B 1 60 ? -13.211 3.885 14.844 1 97.38 60 CYS B O 1
ATOM 1611 N N . ASN B 1 61 ? -11.609 2.621 13.914 1 96.12 61 ASN B N 1
ATOM 1612 C CA . ASN B 1 61 ? -11.148 3.701 13.047 1 96.12 61 ASN B CA 1
ATOM 1613 C C . ASN B 1 61 ? -12.258 4.184 12.117 1 96.12 61 ASN B C 1
ATOM 1615 O O . ASN B 1 61 ? -12.477 5.387 11.977 1 96.12 61 ASN B O 1
ATOM 1619 N N . TRP B 1 62 ? -12.914 3.262 11.492 1 96.75 62 TRP B N 1
ATOM 1620 C CA . TRP B 1 62 ? -14 3.588 10.57 1 96.75 62 TRP B CA 1
ATOM 1621 C C . TRP B 1 62 ? -15.125 4.309 11.297 1 96.75 62 TRP B C 1
ATOM 1623 O O . TRP B 1 62 ? -15.633 5.324 10.82 1 96.75 62 TRP B O 1
ATOM 1633 N N . GLN B 1 63 ? -15.5 3.764 12.438 1 97.06 63 GLN B N 1
ATOM 1634 C CA . GLN B 1 63 ? -16.594 4.352 13.195 1 97.06 63 GLN B CA 1
ATOM 1635 C C . GLN B 1 63 ? -16.281 5.781 13.617 1 97.06 63 GLN B C 1
ATOM 1637 O O . GLN B 1 63 ? -17.109 6.676 13.5 1 97.06 63 GLN B O 1
ATOM 1642 N N . ASP B 1 64 ? -15.109 5.965 14.102 1 95.38 64 ASP B N 1
ATOM 1643 C CA . ASP B 1 64 ? -14.672 7.297 14.516 1 95.38 64 ASP B CA 1
ATOM 1644 C C . ASP B 1 64 ? -14.734 8.281 13.352 1 95.38 64 ASP B C 1
ATOM 1646 O O . ASP B 1 64 ? -15.195 9.414 13.508 1 95.38 64 ASP B O 1
ATOM 1650 N N . TRP B 1 65 ? -14.273 7.91 12.211 1 94.44 65 TRP B N 1
ATOM 1651 C CA . TRP B 1 65 ? -14.297 8.781 11.039 1 94.44 65 TRP B CA 1
ATOM 1652 C C . TRP B 1 65 ? -15.734 9.07 10.609 1 94.44 65 TRP B C 1
ATOM 1654 O O . TRP B 1 65 ? -16.078 10.227 10.352 1 94.44 65 TRP B O 1
ATOM 1664 N N . PHE B 1 66 ? -16.531 8.07 10.547 1 96.44 66 PHE B N 1
ATOM 1665 C CA . PHE B 1 66 ? -17.938 8.25 10.164 1 96.44 66 PHE B CA 1
ATOM 1666 C C . PHE B 1 66 ? -18.641 9.18 11.133 1 96.44 66 PHE B C 1
ATOM 1668 O O . PHE B 1 66 ? -19.469 10 10.727 1 96.44 66 PHE B O 1
ATOM 1675 N N . ASP B 1 67 ? -18.312 9.039 12.391 1 96 67 ASP B N 1
ATOM 1676 C CA . ASP B 1 67 ? -18.938 9.875 13.414 1 96 67 ASP B CA 1
ATOM 1677 C C . ASP B 1 67 ? -18.547 11.336 13.234 1 96 67 ASP B C 1
ATOM 1679 O O . ASP B 1 67 ? -19.297 12.234 13.609 1 96 67 ASP B O 1
ATOM 1683 N N . ALA B 1 68 ? -17.422 11.547 12.703 1 94.81 68 ALA B N 1
ATOM 1684 C CA . ALA B 1 68 ? -16.906 12.906 12.523 1 94.81 68 ALA B CA 1
ATOM 1685 C C . ALA B 1 68 ? -17.547 13.57 11.305 1 94.81 68 ALA B C 1
ATOM 1687 O O . ALA B 1 68 ? -17.469 14.789 11.148 1 94.81 68 ALA B O 1
ATOM 1688 N N . LEU B 1 69 ? -18.172 12.852 10.492 1 95.5 69 LEU B N 1
ATOM 1689 C CA . LEU B 1 69 ? -18.734 13.375 9.25 1 95.5 69 LEU B CA 1
ATOM 1690 C C . LEU B 1 69 ? -20.141 13.938 9.484 1 95.5 69 LEU B C 1
ATOM 1692 O O . LEU B 1 69 ? -20.922 13.375 10.25 1 95.5 69 LEU B O 1
ATOM 1696 N N . GLU B 1 70 ? -20.547 15.047 8.867 1 93.38 70 GLU B N 1
ATOM 1697 C CA . GLU B 1 70 ? -21.891 15.633 8.922 1 93.38 70 GLU B CA 1
ATOM 1698 C C . GLU B 1 70 ? -22.844 14.906 7.988 1 93.38 70 GLU B C 1
ATOM 1700 O O . GLU B 1 70 ? -24.047 14.828 8.266 1 93.38 70 GLU B O 1
ATOM 1705 N N . GLY B 1 71 ? -22.453 14.258 6.973 1 90.62 71 GLY B N 1
ATOM 1706 C CA . GLY B 1 71 ? -23.234 13.586 5.949 1 90.62 71 GLY B CA 1
ATOM 1707 C C . GLY B 1 71 ? -22.484 12.477 5.238 1 90.62 71 GLY B C 1
ATOM 1708 O O . GLY B 1 71 ? -21.484 11.984 5.75 1 90.62 71 GLY B O 1
ATOM 1709 N N . PRO B 1 72 ? -23.125 12.172 4.156 1 91.5 72 PRO B N 1
ATOM 1710 C CA . PRO B 1 72 ? -22.469 11.094 3.414 1 91.5 72 PRO B CA 1
ATOM 1711 C C . PRO B 1 72 ? -21.094 11.484 2.908 1 91.5 72 PRO B C 1
ATOM 1713 O O . PRO B 1 72 ? -20.812 12.672 2.695 1 91.5 72 PRO B O 1
ATOM 1716 N N . ALA B 1 73 ? -20.266 10.508 2.867 1 90.81 73 ALA B N 1
ATOM 1717 C CA . ALA B 1 73 ? -18.969 10.695 2.211 1 90.81 73 ALA B CA 1
ATOM 1718 C C . ALA B 1 73 ? -19.094 10.516 0.7 1 90.81 73 ALA B C 1
ATOM 1720 O O . ALA B 1 73 ? -19.953 9.773 0.223 1 90.81 73 ALA B O 1
ATOM 1721 N N . ASP B 1 74 ? -18.344 11.297 0.019 1 93.25 74 ASP B N 1
ATOM 1722 C CA . ASP B 1 74 ? -18.188 11.094 -1.419 1 93.25 74 ASP B CA 1
ATOM 1723 C C . ASP B 1 74 ? -16.859 10.422 -1.742 1 93.25 74 ASP B C 1
ATOM 1725 O O . ASP B 1 74 ? -15.797 11.023 -1.575 1 93.25 74 ASP B O 1
ATOM 1729 N N . PHE B 1 75 ? -16.938 9.234 -2.199 1 95.62 75 PHE B N 1
ATOM 1730 C CA . PHE B 1 75 ? -15.758 8.43 -2.5 1 95.62 75 PHE B CA 1
ATOM 1731 C C . PHE B 1 75 ? -15.789 7.949 -3.945 1 95.62 75 PHE B C 1
ATOM 1733 O O . PHE B 1 75 ? -16.781 7.359 -4.387 1 95.62 75 PHE B O 1
ATOM 1740 N N . GLN B 1 76 ? -14.664 8.164 -4.668 1 96.06 76 GLN B N 1
ATOM 1741 C CA . GLN B 1 76 ? -14.562 7.746 -6.062 1 96.06 76 GLN B CA 1
ATOM 1742 C C . GLN B 1 76 ? -13.203 7.125 -6.355 1 96.06 76 GLN B C 1
ATOM 1744 O O . GLN B 1 76 ? -12.172 7.637 -5.918 1 96.06 76 GLN B O 1
ATOM 1749 N N . PHE B 1 77 ? -13.289 6.035 -7.043 1 96.19 77 PHE B N 1
ATOM 1750 C CA . PHE B 1 77 ? -12.055 5.52 -7.629 1 96.19 77 PHE B CA 1
ATOM 1751 C C . PHE B 1 77 ? -11.672 6.32 -8.867 1 96.19 77 PHE B C 1
ATOM 1753 O O . PHE B 1 77 ? -12.5 6.539 -9.758 1 96.19 77 PHE B O 1
ATOM 1760 N N . VAL B 1 78 ? -10.539 6.836 -8.984 1 91.19 78 VAL B N 1
ATOM 1761 C CA . VAL B 1 78 ? -10.055 7.574 -10.148 1 91.19 78 VAL B CA 1
ATOM 1762 C C . VAL B 1 78 ? -9.312 6.625 -11.086 1 91.19 78 VAL B C 1
ATOM 1764 O O . VAL B 1 78 ? -9.508 6.668 -12.305 1 91.19 78 VAL B O 1
ATOM 1767 N N . ASP B 1 79 ? -8.492 5.742 -10.648 1 91 79 ASP B N 1
ATOM 1768 C CA . ASP B 1 79 ? -7.758 4.715 -11.375 1 91 79 ASP B CA 1
ATOM 1769 C C . ASP B 1 79 ? -7.598 3.449 -10.539 1 91 79 ASP B C 1
ATOM 1771 O O . ASP B 1 79 ? -6.941 3.467 -9.5 1 91 79 ASP B O 1
ATOM 1775 N N . LEU B 1 80 ? -8.305 2.406 -11.023 1 96.69 80 LEU B N 1
ATOM 1776 C CA . LEU B 1 80 ? -8.281 1.149 -10.281 1 96.69 80 LEU B CA 1
ATOM 1777 C C . LEU B 1 80 ? -7.676 0.032 -11.125 1 96.69 80 LEU B C 1
ATOM 1779 O O . LEU B 1 80 ? -8.125 -0.223 -12.242 1 96.69 80 LEU B O 1
ATOM 1783 N N . HIS B 1 81 ? -6.633 -0.561 -10.641 1 98.12 81 HIS B N 1
ATOM 1784 C CA . HIS B 1 81 ? -6 -1.737 -11.227 1 98.12 81 HIS B CA 1
ATOM 1785 C C . HIS B 1 81 ? -6.246 -2.977 -10.375 1 98.12 81 HIS B C 1
ATOM 1787 O O . HIS B 1 81 ? -6.125 -2.928 -9.148 1 98.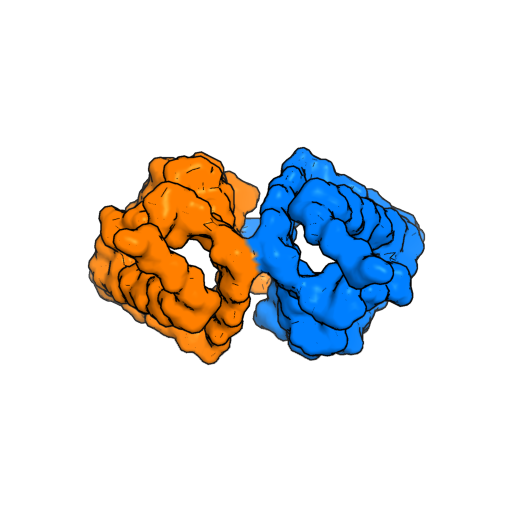12 81 HIS B O 1
ATOM 1793 N N . LEU B 1 82 ? -6.664 -4.031 -11.023 1 98.56 82 LEU B N 1
ATOM 1794 C CA . LEU B 1 82 ? -6.945 -5.281 -10.32 1 98.56 82 LEU B CA 1
ATOM 1795 C C . LEU B 1 82 ? -6.227 -6.449 -10.984 1 98.56 82 LEU B C 1
ATOM 1797 O O . LEU B 1 82 ? -6.207 -6.555 -12.211 1 98.56 82 LEU B O 1
ATOM 1801 N N . ALA B 1 83 ? -5.578 -7.277 -10.211 1 98.56 83 ALA B N 1
ATOM 1802 C CA . ALA B 1 83 ? -5 -8.539 -10.672 1 98.56 83 ALA B CA 1
ATOM 1803 C C . ALA B 1 83 ? -5.441 -9.703 -9.789 1 98.56 83 ALA B C 1
ATOM 1805 O O . ALA B 1 83 ? -5.512 -9.562 -8.562 1 98.56 83 ALA B O 1
ATOM 1806 N N . VAL B 1 84 ? -5.754 -10.773 -10.375 1 98 84 VAL B N 1
ATOM 1807 C CA . VAL B 1 84 ? -6.23 -11.961 -9.68 1 98 84 VAL B CA 1
ATOM 1808 C C . VAL B 1 84 ? -5.508 -13.195 -10.211 1 98 84 VAL B C 1
ATOM 1810 O O . VAL B 1 84 ? -5.289 -13.32 -11.422 1 98 84 VAL B O 1
ATOM 1813 N N . SER B 1 85 ? -5.043 -14.094 -9.391 1 96.44 85 SER B N 1
ATOM 1814 C CA . SER B 1 85 ? -4.445 -15.375 -9.742 1 96.44 85 SER B CA 1
ATOM 1815 C C . SER B 1 85 ? -4.531 -16.359 -8.578 1 96.44 85 SER B C 1
ATOM 1817 O O . SER B 1 85 ? -4.07 -16.062 -7.477 1 96.44 85 SER B O 1
ATOM 1819 N N . GLY B 1 86 ? -5.117 -17.547 -8.859 1 94.75 86 GLY B N 1
ATOM 1820 C CA . GLY B 1 86 ? -5.285 -18.516 -7.781 1 94.75 86 GLY B CA 1
ATOM 1821 C C . GLY B 1 86 ? -6.133 -17.984 -6.641 1 94.75 86 GLY B C 1
ATOM 1822 O O . GLY B 1 86 ? -7.254 -17.531 -6.855 1 94.75 86 GLY B O 1
ATOM 1823 N N . ASP B 1 87 ? -5.496 -18 -5.43 1 97.25 87 ASP B N 1
ATOM 1824 C CA . ASP B 1 87 ? -6.254 -17.562 -4.262 1 97.25 87 ASP B CA 1
ATOM 1825 C C . ASP B 1 87 ? -5.773 -16.188 -3.781 1 97.25 87 ASP B C 1
ATOM 1827 O O . ASP B 1 87 ? -6.055 -15.789 -2.65 1 97.25 87 ASP B O 1
ATOM 1831 N N . LEU B 1 88 ? -5.066 -15.531 -4.645 1 98.31 88 LEU B N 1
ATOM 1832 C CA . LEU B 1 88 ? -4.613 -14.188 -4.312 1 98.31 88 LEU B CA 1
ATOM 1833 C C . LEU B 1 88 ? -5.148 -13.164 -5.312 1 98.31 88 LEU B C 1
ATOM 1835 O O . LEU B 1 88 ? -5.406 -13.508 -6.469 1 98.31 88 LEU B O 1
ATOM 1839 N N . ALA B 1 89 ? -5.297 -12.023 -4.852 1 98.81 89 ALA B N 1
ATOM 1840 C CA . ALA B 1 89 ? -5.555 -10.844 -5.672 1 98.81 89 ALA B CA 1
ATOM 1841 C C . ALA B 1 89 ? -5.023 -9.578 -5 1 98.81 89 ALA B C 1
ATOM 1843 O O . ALA B 1 89 ? -4.82 -9.555 -3.785 1 98.81 89 ALA B O 1
ATOM 1844 N N . TYR B 1 90 ? -4.723 -8.609 -5.762 1 98.94 90 TYR B N 1
ATOM 1845 C CA . TYR B 1 90 ? -4.477 -7.266 -5.246 1 98.94 90 TYR B CA 1
ATOM 1846 C C . TYR B 1 90 ? -5.094 -6.211 -6.16 1 98.94 90 TYR B C 1
ATOM 1848 O O . TYR B 1 90 ? -5.328 -6.469 -7.344 1 98.94 90 TYR B O 1
ATOM 1856 N N . CYS B 1 91 ? -5.363 -5.078 -5.641 1 98.75 91 CYS B N 1
ATOM 1857 C CA . CYS B 1 91 ? -5.738 -3.908 -6.426 1 98.75 91 CYS B CA 1
ATOM 1858 C C . CYS B 1 91 ? -5.121 -2.641 -5.848 1 98.75 91 CYS B C 1
ATOM 1860 O O . CYS B 1 91 ? -4.754 -2.607 -4.672 1 98.75 91 CYS B O 1
ATOM 1862 N N . PHE B 1 92 ? -4.922 -1.705 -6.617 1 98.75 92 PHE B N 1
ATOM 1863 C CA . PHE B 1 92 ? -4.449 -0.39 -6.203 1 98.75 92 PHE B CA 1
ATOM 1864 C C . PHE B 1 92 ? -5.121 0.708 -7.016 1 98.75 92 PHE B C 1
ATOM 1866 O O . PHE B 1 92 ? -5.508 0.489 -8.164 1 98.75 92 PHE B O 1
ATOM 1873 N N . SER B 1 93 ? -5.281 1.83 -6.359 1 98.38 93 SER B N 1
ATOM 1874 C CA . SER B 1 93 ? -6.031 2.924 -6.969 1 98.38 93 SER B CA 1
ATOM 1875 C C . SER B 1 93 ? -5.641 4.266 -6.359 1 98.38 93 SER B C 1
ATOM 1877 O O . SER B 1 93 ? -5.117 4.32 -5.246 1 98.38 93 SER B O 1
ATOM 1879 N N . VAL B 1 94 ? -5.812 5.223 -7.145 1 97.75 94 VAL B N 1
ATOM 1880 C CA . VAL B 1 94 ? -5.977 6.578 -6.629 1 97.75 94 VAL B CA 1
ATOM 1881 C C . VAL B 1 94 ? -7.457 6.879 -6.418 1 97.75 94 VAL B C 1
ATOM 1883 O O . VAL B 1 94 ? -8.289 6.531 -7.258 1 97.75 94 VAL B O 1
ATOM 1886 N N . ASN B 1 95 ? -7.68 7.48 -5.27 1 97.69 95 ASN B N 1
ATOM 1887 C CA . ASN B 1 95 ? -9.062 7.746 -4.906 1 97.69 95 ASN B CA 1
ATOM 1888 C C . ASN B 1 95 ? -9.289 9.219 -4.594 1 97.69 95 ASN B C 1
ATOM 1890 O O . ASN B 1 95 ? -8.352 9.93 -4.215 1 97.69 95 ASN B O 1
ATOM 1894 N N . ARG B 1 96 ? -10.508 9.617 -4.832 1 96.81 96 ARG B N 1
ATOM 1895 C CA . ARG B 1 96 ? -10.93 10.953 -4.406 1 96.81 96 ARG B CA 1
ATOM 1896 C C . ARG B 1 96 ? -11.977 10.867 -3.301 1 96.81 96 ARG B C 1
ATOM 1898 O O . ARG B 1 96 ? -12.961 10.133 -3.426 1 96.81 96 ARG B O 1
ATOM 1905 N N . LEU B 1 97 ? -11.68 11.555 -2.266 1 94.56 97 LEU B N 1
ATOM 1906 C CA . LEU B 1 97 ? -12.586 11.617 -1.118 1 94.56 97 LEU B CA 1
ATOM 1907 C C . LEU B 1 97 ? -13.008 13.055 -0.84 1 94.56 97 LEU B C 1
ATOM 1909 O O . LEU B 1 97 ? -12.164 13.938 -0.683 1 94.56 97 LEU B O 1
ATOM 1913 N N . ARG B 1 98 ? -14.25 13.242 -0.893 1 95 98 ARG B N 1
ATOM 1914 C CA . ARG B 1 98 ? -14.859 14.5 -0.48 1 95 98 ARG B CA 1
ATOM 1915 C C . ARG B 1 98 ? -15.805 14.297 0.698 1 95 98 ARG B C 1
ATOM 1917 O O . ARG B 1 98 ? -16.594 13.344 0.711 1 95 98 ARG B O 1
ATOM 1924 N N . ALA B 1 99 ? -15.656 15.102 1.625 1 94.5 99 ALA B N 1
ATOM 1925 C CA . ALA B 1 99 ? -16.484 14.984 2.816 1 94.5 99 ALA B CA 1
ATOM 1926 C C . ALA B 1 99 ? -16.625 16.328 3.529 1 94.5 99 ALA B C 1
ATOM 1928 O O . ALA B 1 99 ? -15.805 17.234 3.324 1 94.5 99 ALA B O 1
ATOM 1929 N N . ARG B 1 100 ? -17.672 16.391 4.234 1 94.38 100 ARG B N 1
ATOM 1930 C CA . ARG B 1 100 ? -17.891 17.484 5.164 1 94.38 100 ARG B CA 1
ATOM 1931 C C . ARG B 1 100 ? -17.875 17 6.609 1 94.38 100 ARG B C 1
ATOM 1933 O O . ARG B 1 100 ? -18.531 16 6.93 1 94.38 100 ARG B O 1
ATOM 1940 N N . TYR B 1 101 ? -17.203 17.766 7.445 1 94 101 TYR B N 1
ATOM 1941 C CA . TYR B 1 101 ? -17.094 17.375 8.844 1 94 101 TYR B CA 1
ATOM 1942 C C . TYR B 1 101 ? -18.047 18.188 9.711 1 94 101 TYR B C 1
ATOM 1944 O O . TYR B 1 101 ? -18.469 19.281 9.32 1 94 101 TYR B O 1
ATOM 1952 N N . ARG B 1 102 ? -18.328 17.703 10.844 1 94.31 102 ARG B N 1
ATOM 1953 C CA . ARG B 1 102 ? -19.266 18.344 11.773 1 94.31 102 ARG B CA 1
ATOM 1954 C C . ARG B 1 102 ? -18.688 19.656 12.305 1 94.31 102 ARG B C 1
ATOM 1956 O O . ARG B 1 102 ? -19.453 20.562 12.656 1 94.31 102 ARG B O 1
ATOM 1963 N N . ASP B 1 103 ? -17.406 19.766 12.297 1 91.81 103 ASP B N 1
ATOM 1964 C CA . ASP B 1 103 ? -16.781 20.984 12.773 1 91.81 103 ASP B CA 1
ATOM 1965 C C . ASP B 1 103 ? -16.75 22.062 11.68 1 91.81 103 ASP B C 1
ATOM 1967 O O . ASP B 1 103 ? -16.203 23.141 11.875 1 91.81 103 ASP B O 1
ATOM 1971 N N . GLY B 1 104 ? -17.234 21.719 10.547 1 92 104 GLY B N 1
ATOM 1972 C CA . GLY B 1 104 ? -17.344 22.672 9.469 1 92 104 GLY B CA 1
ATOM 1973 C C . GLY B 1 104 ? -16.266 22.531 8.422 1 92 104 GLY B C 1
ATOM 1974 O O . GLY B 1 104 ? -16.344 23.125 7.34 1 92 104 GLY B O 1
ATOM 1975 N N . THR B 1 105 ? -15.312 21.781 8.703 1 91.81 105 THR B N 1
ATOM 1976 C CA . THR B 1 105 ? -14.211 21.578 7.777 1 91.81 105 THR B CA 1
ATOM 1977 C C . THR B 1 105 ? -14.664 20.781 6.562 1 91.81 105 THR B C 1
ATOM 1979 O O . THR B 1 105 ? -15.43 19.828 6.691 1 91.81 105 THR B O 1
ATOM 1982 N N . LYS B 1 106 ? -14.18 21.25 5.414 1 92.94 106 LYS B N 1
ATOM 1983 C CA . LYS B 1 106 ? -14.398 20.516 4.172 1 92.94 106 LYS B CA 1
ATOM 1984 C C . LYS B 1 106 ? -13.125 19.812 3.715 1 92.94 106 LYS B C 1
ATOM 1986 O O . LYS B 1 106 ? -12.031 20.391 3.785 1 92.94 106 LYS B O 1
ATOM 1991 N N . HIS B 1 107 ? -13.359 18.594 3.338 1 91.75 107 HIS B N 1
ATOM 1992 C CA . HIS B 1 107 ? -12.25 17.781 2.855 1 91.75 107 HIS B CA 1
ATOM 1993 C C . HIS B 1 107 ? -12.438 17.406 1.39 1 91.75 107 HIS B C 1
ATOM 1995 O O . HIS B 1 107 ? -13.531 17.031 0.975 1 91.75 107 HIS B O 1
ATOM 2001 N N . ASP B 1 108 ? -11.5 17.703 0.592 1 94.25 108 ASP B N 1
ATOM 2002 C CA . ASP B 1 108 ? -11.367 17.266 -0.796 1 94.25 108 ASP B CA 1
ATOM 2003 C C . ASP B 1 108 ? -9.938 16.844 -1.104 1 94.25 108 ASP B C 1
ATOM 2005 O O . ASP B 1 108 ? -9.078 17.672 -1.388 1 94.25 108 ASP B O 1
ATOM 2009 N N . ALA B 1 109 ? -9.766 15.562 -1.041 1 92.94 109 ALA B N 1
ATOM 2010 C CA . ALA B 1 109 ? -8.383 15.078 -1.093 1 92.94 109 ALA B CA 1
ATOM 2011 C C . ALA B 1 109 ? -8.266 13.844 -1.977 1 92.94 109 ALA B C 1
ATOM 2013 O O . ALA B 1 109 ? -9.266 13.156 -2.232 1 92.94 109 ALA B O 1
ATOM 2014 N N . GLN B 1 110 ? -7.098 13.703 -2.475 1 95.81 110 GLN B N 1
ATOM 2015 C CA . GLN B 1 110 ? -6.762 12.461 -3.168 1 95.81 110 GLN B CA 1
ATOM 2016 C C . GLN B 1 110 ? -5.883 11.562 -2.299 1 95.81 110 GLN B C 1
ATOM 2018 O O . GLN B 1 110 ? -4.98 12.047 -1.614 1 95.81 110 GLN B O 1
ATOM 2023 N N . THR B 1 111 ? -6.223 10.336 -2.279 1 96.69 111 THR B N 1
ATOM 2024 C CA . THR B 1 111 ? -5.488 9.32 -1.528 1 96.69 111 THR B CA 1
ATOM 2025 C C . THR B 1 111 ? -5.109 8.148 -2.428 1 96.69 111 THR B C 1
ATOM 2027 O O . THR B 1 111 ? -5.641 8.008 -3.531 1 96.69 111 THR B O 1
ATOM 2030 N N . ARG B 1 112 ? -4.148 7.426 -2.039 1 98.31 112 ARG B N 1
ATOM 2031 C CA . ARG B 1 112 ? -3.773 6.168 -2.682 1 98.31 112 ARG B CA 1
ATOM 2032 C C . ARG B 1 112 ? -4.164 4.973 -1.815 1 98.31 112 ARG B C 1
ATOM 2034 O O . ARG B 1 112 ? -4.102 5.043 -0.586 1 98.31 112 ARG B O 1
ATOM 2041 N N . ALA B 1 113 ? -4.516 3.914 -2.465 1 98.69 113 ALA B N 1
ATOM 2042 C CA . ALA B 1 113 ? -4.855 2.695 -1.735 1 98.69 113 ALA B CA 1
ATOM 2043 C C . ALA B 1 113 ? -4.328 1.459 -2.461 1 98.69 113 ALA B C 1
ATOM 2045 O O . ALA B 1 113 ? -4.391 1.379 -3.689 1 98.69 113 ALA B O 1
ATOM 2046 N N . THR B 1 114 ? -3.752 0.544 -1.786 1 98.88 114 THR B N 1
ATOM 2047 C CA . THR B 1 114 ? -3.4 -0.807 -2.211 1 98.88 114 THR B CA 1
ATOM 2048 C C . THR B 1 114 ? -4.07 -1.847 -1.316 1 98.88 114 THR B C 1
ATOM 2050 O O . THR B 1 114 ? -3.969 -1.773 -0.089 1 98.88 114 THR B O 1
ATOM 2053 N N . VAL B 1 115 ? -4.777 -2.791 -1.913 1 98.94 115 VAL B N 1
ATOM 2054 C CA . VAL B 1 115 ? -5.547 -3.775 -1.162 1 98.94 115 VAL B CA 1
ATOM 2055 C C . VAL B 1 115 ? -5.152 -5.184 -1.597 1 98.94 115 VAL B C 1
ATOM 2057 O O . VAL B 1 115 ? -5.105 -5.48 -2.793 1 98.94 115 VAL B O 1
ATOM 2060 N N . CYS B 1 116 ? -4.801 -6.012 -0.657 1 98.94 116 CYS B N 1
ATOM 2061 C CA . CYS B 1 116 ? -4.457 -7.41 -0.885 1 98.94 116 CYS B CA 1
ATOM 2062 C C . CYS B 1 116 ? -5.578 -8.328 -0.426 1 98.94 116 CYS B C 1
ATOM 2064 O O . CYS B 1 116 ? -6.062 -8.211 0.701 1 98.94 116 CYS B O 1
ATOM 2066 N N . TRP B 1 117 ? -5.992 -9.195 -1.307 1 98.88 117 TRP B N 1
ATOM 2067 C CA . TRP B 1 117 ? -7.082 -10.141 -1.064 1 98.88 117 TRP B CA 1
ATOM 2068 C C . TRP B 1 117 ? -6.562 -11.57 -0.992 1 98.88 117 TRP B C 1
ATOM 2070 O O . TRP B 1 117 ? -5.594 -11.922 -1.674 1 98.88 117 TRP B O 1
ATOM 2080 N N . ARG B 1 118 ? -7.195 -12.352 -0.204 1 98.69 118 ARG B N 1
ATOM 2081 C CA . ARG B 1 118 ? -7.004 -13.797 -0.184 1 98.69 118 ARG B CA 1
ATOM 2082 C C . ARG B 1 118 ? -8.344 -14.523 -0.186 1 98.69 118 ARG B C 1
ATOM 2084 O O . ARG B 1 118 ? -9.289 -14.102 0.479 1 98.69 118 ARG B O 1
ATOM 2091 N N . LYS B 1 119 ? -8.422 -15.57 -0.997 1 97.88 119 LYS B N 1
ATOM 2092 C CA . LYS B 1 119 ? -9.594 -16.453 -0.962 1 97.88 119 LYS B CA 1
ATOM 2093 C C . LYS B 1 119 ? -9.516 -17.422 0.216 1 97.88 119 LYS B C 1
ATOM 2095 O O . LYS B 1 119 ? -8.633 -18.266 0.27 1 97.88 119 LYS B O 1
ATOM 2100 N N . ILE B 1 120 ? -10.359 -17.266 1.185 1 96.62 120 ILE B N 1
ATOM 2101 C CA . ILE B 1 120 ? -10.406 -18.062 2.398 1 96.62 120 ILE B CA 1
ATOM 2102 C C . ILE B 1 120 ? -11.773 -18.734 2.516 1 96.62 120 ILE B C 1
ATOM 2104 O O . ILE B 1 120 ? -12.789 -18.062 2.656 1 96.62 120 ILE B O 1
ATOM 2108 N N . GLY B 1 121 ? -11.836 -20.047 2.459 1 94.62 121 GLY B N 1
ATOM 2109 C CA . GLY B 1 121 ? -13.102 -20.766 2.52 1 94.62 121 GLY B CA 1
ATOM 2110 C C . GLY B 1 121 ? -14.062 -20.375 1.41 1 94.62 121 GLY B C 1
ATOM 2111 O O . GLY B 1 121 ? -15.25 -20.172 1.654 1 94.62 121 GLY B O 1
ATOM 2112 N N . GLY B 1 122 ? -13.508 -20.094 0.314 1 94.62 122 GLY B N 1
ATOM 2113 C CA . GLY B 1 122 ? -14.32 -19.781 -0.855 1 94.62 122 GLY B CA 1
ATOM 2114 C C . GLY B 1 122 ? -14.75 -18.328 -0.921 1 94.62 122 GLY B C 1
ATOM 2115 O O . GLY B 1 122 ? -15.43 -17.922 -1.865 1 94.62 122 GLY B O 1
ATOM 2116 N N . ARG B 1 123 ? -14.297 -17.547 0.045 1 96.88 123 ARG B N 1
ATOM 2117 C CA . ARG B 1 123 ? -14.664 -16.141 0.086 1 96.88 123 ARG B CA 1
ATOM 2118 C C . ARG B 1 123 ? -13.438 -15.25 -0.068 1 96.88 123 ARG B C 1
ATOM 2120 O O . ARG B 1 123 ? -12.406 -15.5 0.548 1 96.88 123 ARG B O 1
ATOM 2127 N N . TRP B 1 124 ? -13.586 -14.281 -0.914 1 98.5 124 TRP B N 1
ATOM 2128 C CA . TRP B 1 124 ? -12.539 -13.273 -1.042 1 98.5 124 TRP B CA 1
ATOM 2129 C C . TRP B 1 124 ? -12.617 -12.258 0.091 1 98.5 124 TRP B C 1
ATOM 2131 O O . TRP B 1 124 ? -13.641 -11.602 0.271 1 98.5 124 TRP B O 1
ATOM 2141 N N . LEU B 1 125 ? -11.516 -12.172 0.845 1 98.81 125 LEU B N 1
ATOM 2142 C CA . LEU B 1 125 ? -11.43 -11.242 1.967 1 98.81 125 LEU B CA 1
ATOM 2143 C C . LEU B 1 125 ? -10.164 -10.398 1.871 1 98.81 125 LEU B C 1
ATOM 2145 O O . LEU B 1 125 ? -9.141 -10.859 1.365 1 98.81 125 LEU B O 1
ATOM 2149 N N . VAL B 1 126 ? -10.297 -9.148 2.307 1 98.88 126 VAL B N 1
ATOM 2150 C CA . VAL B 1 126 ? -9.125 -8.281 2.412 1 98.88 126 VAL B CA 1
ATOM 2151 C C . VAL B 1 126 ? -8.266 -8.719 3.598 1 98.88 126 VAL B C 1
ATOM 2153 O O . VAL B 1 126 ? -8.742 -8.766 4.734 1 98.88 126 VAL B O 1
ATOM 2156 N N . VAL B 1 127 ? -6.965 -9 3.289 1 98.88 127 VAL B N 1
ATOM 2157 C CA . VAL B 1 127 ? -6.066 -9.406 4.363 1 98.88 127 VAL B CA 1
ATOM 2158 C C . VAL B 1 127 ? -5.094 -8.273 4.684 1 98.88 127 VAL B C 1
ATOM 2160 O O . VAL B 1 127 ? -4.441 -8.281 5.73 1 98.88 127 VAL B O 1
ATOM 2163 N N . HIS B 1 128 ? -4.996 -7.336 3.822 1 98.88 128 HIS B N 1
ATOM 2164 C CA . HIS B 1 128 ? -4.133 -6.172 4.004 1 98.88 128 HIS B CA 1
ATOM 2165 C C . HIS B 1 128 ? -4.641 -4.98 3.199 1 98.88 128 HIS B C 1
ATOM 2167 O O . HIS B 1 128 ? -5.07 -5.137 2.055 1 98.88 128 HIS B O 1
ATOM 2173 N N . GLU B 1 129 ? -4.633 -3.824 3.779 1 98.88 129 GLU B N 1
ATOM 2174 C CA . GLU B 1 129 ? -4.949 -2.559 3.125 1 98.88 129 GLU B CA 1
ATOM 2175 C C . GLU B 1 129 ? -3.922 -1.485 3.479 1 98.88 129 GLU B C 1
ATOM 2177 O O . GLU B 1 129 ? -3.498 -1.38 4.629 1 98.88 129 GLU B O 1
ATOM 2182 N N . HIS B 1 130 ? -3.486 -0.817 2.506 1 98.88 130 HIS B N 1
ATOM 2183 C CA . HIS B 1 130 ? -2.555 0.299 2.617 1 98.88 130 HIS B CA 1
ATOM 2184 C C . HIS B 1 130 ? -3.141 1.57 2.014 1 98.88 130 HIS B C 1
ATOM 2186 O O . HIS B 1 130 ? -3.307 1.666 0.796 1 98.88 130 HIS B O 1
ATOM 2192 N N . ALA B 1 131 ? -3.498 2.482 2.834 1 98.38 131 ALA B N 1
ATOM 2193 C CA . ALA B 1 131 ? -3.996 3.787 2.402 1 98.38 131 ALA B CA 1
ATOM 2194 C C . ALA B 1 131 ? -3.047 4.902 2.826 1 98.38 131 ALA B C 1
ATOM 2196 O O . ALA B 1 131 ? -2.506 4.879 3.934 1 98.38 131 ALA B O 1
ATOM 2197 N N . SER B 1 132 ? -2.826 5.879 1.941 1 98.12 132 SER B N 1
ATOM 2198 C CA . SER B 1 132 ? -1.876 6.926 2.303 1 98.12 132 SER B CA 1
ATOM 2199 C C . SER B 1 132 ? -2.105 8.188 1.478 1 98.12 132 SER B C 1
ATOM 2201 O O . SER B 1 132 ? -2.855 8.172 0.499 1 98.12 132 SER B O 1
ATOM 2203 N N . VAL B 1 133 ? -1.545 9.273 1.932 1 96.44 133 VAL B N 1
ATOM 2204 C CA . VAL B 1 133 ? -1.247 10.477 1.166 1 96.44 133 VAL B CA 1
ATOM 2205 C C . VAL B 1 133 ? 0.26 10.727 1.16 1 96.44 133 VAL B C 1
ATOM 2207 O O . VAL B 1 133 ? 0.98 10.234 2.033 1 96.44 133 VAL B O 1
ATOM 2210 N N . PRO B 1 134 ? 0.756 11.406 0.072 1 95.88 134 PRO B N 1
ATOM 2211 C CA . PRO B 1 134 ? 2.182 11.734 0.127 1 95.88 134 PRO B CA 1
ATOM 2212 C C . PRO B 1 134 ? 2.549 12.578 1.35 1 95.88 134 PRO B C 1
ATOM 2214 O O . PRO B 1 134 ? 1.718 13.336 1.854 1 95.88 134 PRO B O 1
ATOM 2217 N N . MET B 1 135 ? 3.758 12.367 1.813 1 92.25 135 MET B N 1
ATOM 2218 C CA . MET B 1 135 ? 4.25 13.242 2.873 1 92.25 135 MET B CA 1
ATOM 2219 C C . MET B 1 135 ? 4.195 14.703 2.441 1 92.25 135 MET B C 1
ATOM 2221 O O . MET B 1 135 ? 4.492 15.031 1.29 1 92.25 135 MET B O 1
ATOM 2225 N N . PRO B 1 136 ? 3.852 15.531 3.416 1 88.38 136 PRO B N 1
ATOM 2226 C CA . PRO B 1 136 ? 3.889 16.953 3.059 1 88.38 136 PRO B CA 1
ATOM 2227 C C . PRO B 1 136 ? 5.305 17.453 2.812 1 88.38 136 PRO B C 1
ATOM 2229 O O . PRO B 1 136 ? 6.246 17.031 3.48 1 88.38 136 PRO B O 1
ATOM 2232 N N . VAL B 1 137 ? 5.5 18.188 1.768 1 80.88 137 VAL B N 1
ATOM 2233 C CA . VAL B 1 137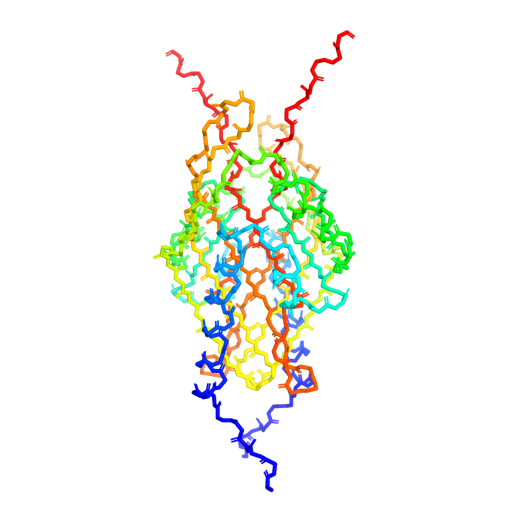 ? 6.781 18.844 1.52 1 80.88 137 VAL B CA 1
ATOM 2234 C C . VAL B 1 137 ? 6.801 20.219 2.189 1 80.88 137 VAL B C 1
ATOM 2236 O O . VAL B 1 137 ? 5.863 21 2.029 1 80.88 137 VAL B O 1
ATOM 2239 N N . PRO B 1 138 ? 7.766 20.359 3.1 1 71.44 138 PRO B N 1
ATOM 2240 C CA . PRO B 1 138 ? 7.832 21.688 3.701 1 71.44 138 PRO B CA 1
ATOM 2241 C C . PRO B 1 138 ? 7.891 22.797 2.66 1 71.44 138 PRO B C 1
ATOM 2243 O O . PRO B 1 138 ? 8.508 22.625 1.604 1 71.44 138 PRO B O 1
ATOM 2246 N N . GLU B 1 139 ? 6.871 23.641 2.641 1 59.56 139 GLU B N 1
ATOM 2247 C CA . GLU B 1 139 ? 6.902 24.812 1.786 1 59.56 139 GLU B CA 1
ATOM 2248 C C . GLU B 1 139 ? 8.234 25.547 1.902 1 59.56 139 GLU B C 1
ATOM 2250 O O . GLU B 1 139 ? 8.711 25.812 3.008 1 59.56 139 GLU B O 1
ATOM 2255 N N . HIS B 1 140 ? 9.336 25.219 1.232 1 51.47 140 HIS B N 1
ATOM 2256 C CA . HIS B 1 140 ? 10.445 26.172 1.27 1 51.47 140 HIS B CA 1
ATOM 2257 C C . HIS B 1 140 ? 9.945 27.609 1.202 1 51.47 140 HIS B C 1
ATOM 2259 O O . HIS B 1 140 ? 9.156 27.953 0.325 1 51.47 140 HIS B O 1
ATOM 2265 N N . ALA B 1 141 ? 9.969 28.438 2.277 1 42 141 ALA B N 1
ATOM 2266 C CA . ALA B 1 14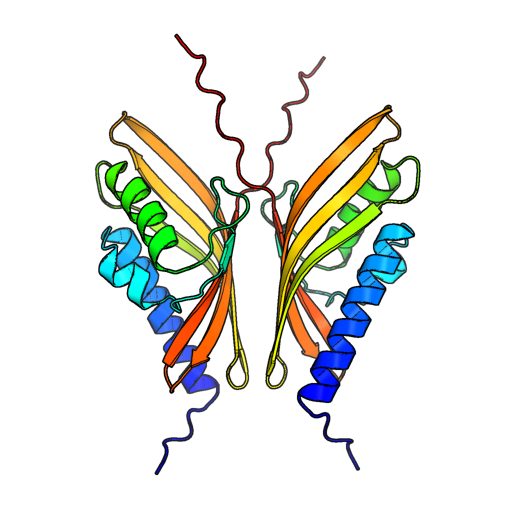1 ? 9.898 29.906 2.252 1 42 141 ALA B CA 1
ATOM 2267 C C . ALA B 1 141 ? 10.688 30.469 1.073 1 42 141 ALA B C 1
ATOM 2269 O O . ALA B 1 141 ? 11.859 30.141 0.894 1 42 141 ALA B O 1
ATOM 2270 N N . GLY B 1 142 ? 10.289 30.672 -0.191 1 34 142 GLY B N 1
ATOM 2271 C CA . GLY B 1 142 ? 10.992 31.625 -1.029 1 34 142 GLY B CA 1
ATOM 2272 C C . GLY B 1 142 ? 11.766 32.656 -0.233 1 34 142 GLY B C 1
ATOM 2273 O O . GLY B 1 142 ? 11.258 33.188 0.753 1 34 142 GLY B O 1
ATOM 2274 N N . ALA B 1 143 ? 13.125 32.719 -0.361 1 37.38 143 ALA B N 1
ATOM 2275 C CA . ALA B 1 143 ? 13.742 34.031 -0.118 1 37.38 143 ALA B CA 1
ATOM 2276 C C . ALA B 1 143 ? 12.922 35.156 -0.744 1 37.38 143 ALA B C 1
ATOM 2278 O O . ALA B 1 143 ? 12.406 35 -1.855 1 37.38 143 ALA B O 1
#

Organism: Ralstonia solanacearum (NCBI:txid305)

Secondary structure (DSSP, 8-state):
------HHHHHHHHHHHHHHHHHHHHTT-HHHHHTTEEEEEEEE-SSSSS-EESHHHHHHHHHHHHHHBSS--EEEEEEEEEEEETTEEEEEEEEEEEEEBTTS-EEEEEEEEEEEEEEETTEEEEEEEEEE-PPPP------/------HHHHHHHHHHHHHHHHHHHHTT-HHHHHTTEEEEEEEE-SSSSS-EESHHHHHHHHHHHHHHBSS--EEEEEEEEEEEETTEEEEEEEEEEEEEBTTS-EEEEEEEEEEEEEEETTEEEEEEEEEE-PPPPP-----

pLDDT: mean 93.03, std 12.42, range [34.0, 98.94]